Protein AF-A0A914ITQ8-F1 (afdb_monomer_lite)

Sequence (229 aa):
IFILIFMLHLWPRRLLIIRLFKETNKTLKMNPFIIFQPIITSICLMIFLIFWSIVGLYLSTANVFMSKTISTIGVLNFPVRNVPILHFEASEIVYCFRILHFLLLIWILEFIFAAQRMIIAGAVACAYFSRNEPLIKWPILNSTVLLFRYHLGSIAFGSLVIFVFKIPRALFLKCYQRLYRESGRFSKCSQRILGGILGFFVTKLRPLHHNAFTPISVAGVEFCTAAQN

Radius of gyration: 26.87 Å; chains: 1; bounding box: 68×51×78 Å

Secondary structure (DSSP, 8-state):
-HHHHHHHHHGGGHHHHHHHHHHHHHHHHH-GGGGTHHHHHHHHHHHHHHHHHHHHHHHHH-PEEEEEEEEE--SSS---EEEEEEEEE--HHHHHHHHHHHHHHHHHHHHHHHHHHHHHHHHHHHHHHGGGSPPPS-HHHHHHHHIIIIIHHHHHHHHHHHHHHHHHHHHHHHHHHHHHHTTTSS-HHHHHHHHHHHHHHHHTSSTTSGGGHHHHHHH---HHHHTT-

Foldseek 3Di:
DVVVVVVVVCVVVVVVVVVVVVVVVVLCVLPVCLVCLVVVLVVVVVVVVVVLVVVLVVLVVPFDWDWDFDFDDDPPPDPTDGDTDTDTHHDPVSVVVNVVSVLVNQLVVLLSVLLSLLLSLLLSLLSVVCPPPPRDPCRSVVSNVCCVPQVVVLSSVLSVVCSVLVVVLVVLVVVLVVCVVVVVPDDPVVNVVSVVVNCCSCPVCVLSPSQLSNCCSNVVDGSVVSSVD

Structure (mmCIF, N/CA/C/O backbone):
data_AF-A0A914ITQ8-F1
#
_entry.id   AF-A0A914ITQ8-F1
#
loop_
_atom_site.group_PDB
_atom_site.id
_atom_site.type_symbol
_atom_site.label_atom_id
_atom_site.label_alt_id
_atom_site.label_comp_id
_atom_site.label_asym_id
_atom_site.label_entity_id
_atom_site.label_seq_id
_atom_site.pdbx_PDB_ins_code
_atom_site.Cartn_x
_atom_site.Cartn_y
_atom_site.Cartn_z
_atom_site.occupancy
_atom_site.B_iso_or_equiv
_atom_site.auth_seq_id
_atom_site.auth_comp_id
_atom_site.auth_asym_id
_atom_site.auth_atom_id
_atom_site.pdbx_PDB_model_num
ATOM 1 N N . ILE A 1 1 ? 17.530 8.963 20.299 1.00 82.56 1 ILE A N 1
ATOM 2 C CA . ILE A 1 1 ? 17.335 10.316 19.710 1.00 82.56 1 ILE A CA 1
ATOM 3 C C . ILE A 1 1 ? 15.984 10.445 18.994 1.00 82.56 1 ILE A C 1
ATOM 5 O O . ILE A 1 1 ? 15.179 11.246 19.447 1.00 82.56 1 ILE A O 1
ATOM 9 N N . PHE A 1 2 ? 15.660 9.632 17.975 1.00 86.06 2 PHE A N 1
ATOM 10 C CA . PHE A 1 2 ? 14.359 9.706 17.271 1.00 86.06 2 PHE A CA 1
ATOM 11 C C . PHE A 1 2 ? 13.125 9.563 18.180 1.00 86.06 2 PHE A C 1
ATOM 13 O O . PHE A 1 2 ? 12.197 10.357 18.073 1.00 86.06 2 PHE A O 1
ATOM 20 N N . ILE A 1 3 ? 13.139 8.612 19.122 1.00 86.75 3 ILE A N 1
ATOM 21 C CA . ILE A 1 3 ? 12.040 8.418 20.089 1.00 86.75 3 ILE A CA 1
ATOM 22 C C . ILE A 1 3 ? 11.870 9.650 20.992 1.00 86.75 3 ILE A C 1
ATOM 24 O O . ILE A 1 3 ? 10.751 10.048 21.295 1.00 86.75 3 ILE A O 1
ATOM 28 N N . LEU A 1 4 ? 12.974 10.295 21.377 1.00 86.44 4 LEU A N 1
ATOM 29 C CA . LEU A 1 4 ? 12.953 11.481 22.233 1.00 86.44 4 LEU A CA 1
ATOM 30 C C . LEU A 1 4 ? 12.337 12.684 21.496 1.00 86.44 4 LEU A C 1
ATOM 32 O O . LEU A 1 4 ? 11.451 13.346 22.026 1.00 86.44 4 LEU A O 1
ATOM 36 N N . ILE A 1 5 ? 12.746 12.912 20.242 1.00 88.00 5 ILE A N 1
ATOM 37 C CA . ILE A 1 5 ? 12.187 13.957 19.365 1.00 88.00 5 ILE A CA 1
ATOM 38 C C . ILE A 1 5 ? 10.691 13.717 19.129 1.00 88.00 5 ILE A C 1
ATOM 40 O O . ILE A 1 5 ? 9.887 14.647 19.186 1.00 88.00 5 ILE A O 1
ATOM 44 N N . PHE A 1 6 ? 10.306 12.459 18.913 1.00 86.31 6 PHE A N 1
ATOM 45 C CA . PHE A 1 6 ? 8.913 12.066 18.749 1.00 86.31 6 PHE A CA 1
ATOM 46 C C . PHE A 1 6 ? 8.078 12.363 20.006 1.00 86.31 6 PHE A C 1
ATOM 48 O O . PHE A 1 6 ? 7.020 12.980 19.905 1.00 86.31 6 PHE A O 1
ATOM 55 N N . MET A 1 7 ? 8.575 12.011 21.196 1.00 84.38 7 MET A N 1
ATOM 56 C CA . MET A 1 7 ? 7.898 12.297 22.468 1.00 84.38 7 MET A CA 1
ATOM 57 C C . MET A 1 7 ? 7.740 13.803 22.726 1.00 84.38 7 MET A C 1
ATOM 59 O O . MET A 1 7 ? 6.669 14.241 23.148 1.00 84.38 7 MET A O 1
ATOM 63 N N . LEU A 1 8 ? 8.757 14.610 22.405 1.00 86.44 8 LEU A N 1
ATOM 64 C CA . LEU A 1 8 ? 8.689 16.073 22.512 1.00 86.44 8 LEU A CA 1
ATOM 65 C C . LEU A 1 8 ? 7.628 16.669 21.575 1.00 86.44 8 LEU A C 1
ATOM 67 O O . LEU A 1 8 ? 6.890 17.570 21.970 1.00 86.44 8 LEU A O 1
ATOM 71 N N . HIS A 1 9 ? 7.491 16.130 20.361 1.00 85.00 9 HIS A N 1
ATOM 72 C CA . HIS A 1 9 ? 6.477 16.576 19.402 1.00 85.00 9 HIS A CA 1
ATOM 73 C C . HIS A 1 9 ? 5.041 16.242 19.847 1.00 85.00 9 HIS A C 1
ATOM 75 O O . HIS A 1 9 ? 4.094 16.960 19.527 1.00 85.00 9 HIS A O 1
ATOM 81 N N . LEU A 1 10 ? 4.871 15.161 20.612 1.00 83.62 10 LEU A N 1
ATOM 82 C CA . LEU A 1 10 ? 3.579 14.716 21.135 1.00 83.62 10 LEU A CA 1
ATOM 83 C C . LEU A 1 10 ? 3.177 15.390 22.459 1.00 83.62 10 LEU A C 1
ATOM 85 O O . LEU A 1 10 ? 1.997 15.360 22.821 1.00 83.62 10 LEU A O 1
ATOM 89 N N . TRP A 1 11 ? 4.114 16.039 23.158 1.00 86.94 11 TRP A N 1
ATOM 90 C CA . TRP A 1 11 ? 3.899 16.689 24.459 1.00 86.94 11 TRP A CA 1
ATOM 91 C C . TRP A 1 11 ? 2.690 17.645 24.531 1.00 86.94 11 TRP A C 1
ATOM 93 O O . TRP A 1 11 ? 1.941 17.567 25.516 1.00 86.94 11 TRP A O 1
ATOM 103 N N . PRO A 1 12 ? 2.410 18.491 23.514 1.00 89.81 12 PRO A N 1
ATOM 104 C CA . PRO A 1 12 ? 1.252 19.392 23.531 1.00 89.81 12 PRO A CA 1
ATOM 105 C C . PRO A 1 12 ? -0.094 18.655 23.481 1.00 89.81 12 PRO A C 1
ATOM 107 O O . PRO A 1 12 ? -1.120 19.203 23.867 1.00 89.81 12 PRO A O 1
ATOM 110 N N . ARG A 1 13 ? -0.107 17.399 23.013 1.00 87.12 13 ARG A N 1
ATOM 111 C CA . ARG A 1 13 ? -1.315 16.576 22.833 1.00 87.12 13 ARG A CA 1
ATOM 112 C C . ARG A 1 13 ? -1.383 15.396 23.804 1.00 87.12 13 ARG A C 1
ATOM 114 O O . ARG A 1 13 ? -2.214 14.506 23.621 1.00 87.12 13 ARG A O 1
ATOM 121 N N . ARG A 1 14 ? -0.555 15.389 24.857 1.00 87.88 14 ARG A N 1
ATOM 122 C CA . ARG A 1 14 ? -0.418 14.255 25.790 1.00 87.88 14 ARG A CA 1
ATOM 123 C C . ARG A 1 14 ? -1.749 13.753 26.359 1.00 87.88 14 ARG A C 1
ATOM 125 O O . ARG A 1 14 ? -1.956 12.550 26.419 1.00 87.88 14 ARG A O 1
ATOM 132 N N . LEU A 1 15 ? -2.688 14.641 26.697 1.00 87.88 15 LEU A N 1
ATOM 133 C CA . LEU A 1 15 ? -3.992 14.248 27.253 1.00 87.88 15 LEU A CA 1
ATOM 134 C C . LEU A 1 15 ? -4.876 13.507 26.240 1.00 87.88 15 LEU A C 1
ATOM 136 O O . LEU A 1 15 ? -5.509 12.513 26.593 1.00 87.88 15 LEU A O 1
ATOM 140 N N . LEU A 1 16 ? -4.898 13.956 24.981 1.00 87.94 16 LEU A N 1
ATOM 141 C CA . LEU A 1 16 ? -5.618 13.267 23.904 1.00 87.94 16 LEU A CA 1
ATOM 142 C C . LEU A 1 16 ? -5.004 11.893 23.644 1.00 87.94 16 LEU A C 1
ATOM 144 O O . LEU A 1 16 ? -5.719 10.907 23.508 1.00 87.94 16 LEU A O 1
ATOM 148 N N . ILE A 1 17 ? -3.675 11.832 23.636 1.00 86.00 17 ILE A N 1
ATOM 149 C CA . ILE A 1 17 ? -2.916 10.607 23.410 1.00 86.00 17 ILE A CA 1
ATOM 150 C C . ILE A 1 17 ? -3.154 9.603 24.541 1.00 86.00 17 ILE A C 1
ATOM 152 O O . ILE A 1 17 ? -3.420 8.443 24.258 1.00 86.00 17 ILE A O 1
ATOM 156 N N . ILE A 1 18 ? -3.156 10.032 25.808 1.00 86.56 18 ILE A N 1
ATOM 157 C CA . ILE A 1 18 ? -3.476 9.164 26.953 1.00 86.56 18 ILE A CA 1
ATOM 158 C C . ILE A 1 18 ? -4.903 8.609 26.838 1.00 86.56 18 ILE A C 1
ATOM 160 O O . ILE A 1 18 ? -5.110 7.418 27.066 1.00 86.56 18 ILE A O 1
ATOM 164 N N . ARG A 1 19 ? -5.889 9.434 26.450 1.00 89.25 19 ARG A N 1
ATOM 165 C CA . ARG A 1 19 ? -7.271 8.969 26.223 1.00 89.25 19 ARG A CA 1
ATOM 166 C C . ARG A 1 19 ? -7.348 7.956 25.078 1.00 89.25 19 ARG A C 1
ATOM 168 O O . ARG A 1 19 ? -7.957 6.906 25.252 1.00 89.25 19 ARG A O 1
ATOM 175 N N . LEU A 1 20 ? -6.678 8.234 23.958 1.00 86.19 20 LEU A N 1
ATOM 176 C CA . LEU A 1 20 ? -6.565 7.313 22.823 1.00 86.19 20 LEU A CA 1
ATOM 177 C C . LEU A 1 20 ? -5.913 5.995 23.242 1.00 86.19 20 LEU A C 1
ATOM 179 O O . LEU A 1 20 ? -6.460 4.938 22.964 1.00 86.19 20 LEU A O 1
ATOM 183 N N . PHE A 1 21 ? -4.791 6.031 23.963 1.00 86.75 21 PHE A N 1
ATOM 184 C CA . PHE A 1 21 ? -4.137 4.824 24.466 1.00 86.75 21 PHE A CA 1
ATOM 185 C C . PHE A 1 21 ? -5.017 4.055 25.447 1.00 86.75 21 PHE A C 1
ATOM 187 O O . PHE A 1 21 ? -5.011 2.830 25.408 1.00 86.75 21 PHE A O 1
ATOM 194 N N . LYS A 1 22 ? -5.796 4.734 26.297 1.00 89.00 22 LYS A N 1
ATOM 195 C CA . LYS A 1 22 ? -6.731 4.072 27.215 1.00 89.00 22 LYS A CA 1
ATOM 196 C C . LYS A 1 22 ? -7.832 3.323 26.455 1.00 89.00 22 LYS A C 1
ATOM 198 O O . LYS A 1 22 ? -8.090 2.164 26.776 1.00 89.00 22 LYS A O 1
ATOM 203 N N . GLU A 1 23 ? -8.428 3.937 25.432 1.00 84.50 23 GLU A N 1
ATOM 204 C CA . GLU A 1 23 ? -9.443 3.280 24.589 1.00 84.50 23 GLU A CA 1
ATOM 205 C C . GLU A 1 23 ? -8.850 2.172 23.708 1.00 84.50 23 GLU A C 1
ATOM 207 O O . GLU A 1 23 ? -9.410 1.076 23.614 1.00 84.50 23 GLU A O 1
ATOM 212 N N . THR A 1 24 ? -7.672 2.400 23.127 1.00 83.44 24 THR A N 1
ATOM 213 C CA . THR A 1 24 ? -6.948 1.380 22.363 1.00 83.44 24 THR A CA 1
ATOM 214 C C . THR A 1 24 ? -6.580 0.196 23.255 1.00 83.44 24 THR A C 1
ATOM 216 O O . THR A 1 24 ? -6.810 -0.942 22.867 1.00 83.44 24 THR A O 1
ATOM 219 N N . ASN A 1 25 ? -6.097 0.426 24.481 1.00 84.62 25 ASN A N 1
ATOM 220 C CA . ASN A 1 25 ? -5.772 -0.638 25.435 1.00 84.62 25 ASN A CA 1
ATOM 221 C C . ASN A 1 25 ? -7.022 -1.431 25.851 1.00 84.62 25 ASN A C 1
ATOM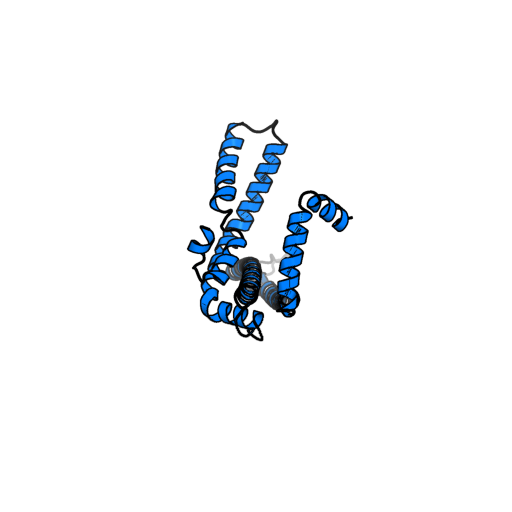 223 O O . ASN A 1 25 ? -6.976 -2.652 25.958 1.00 84.62 25 ASN A O 1
ATOM 227 N N . LYS A 1 26 ? -8.170 -0.764 26.022 1.00 83.38 26 LYS A N 1
ATOM 228 C CA . LYS A 1 26 ? -9.445 -1.454 26.263 1.00 83.38 26 LYS A CA 1
ATOM 229 C C . LYS A 1 26 ? -9.825 -2.363 25.088 1.00 83.38 26 LYS A C 1
ATOM 231 O O . LYS A 1 26 ? -10.225 -3.500 25.313 1.00 83.38 26 LYS A O 1
ATOM 236 N N . THR A 1 27 ? -9.631 -1.892 23.859 1.00 79.38 27 THR A N 1
ATOM 237 C CA . THR A 1 27 ? -9.903 -2.667 22.635 1.00 79.38 27 THR A CA 1
ATOM 238 C C . THR A 1 27 ? -8.930 -3.840 22.475 1.00 79.38 27 THR A C 1
ATOM 240 O O . THR A 1 27 ? -9.340 -4.953 22.160 1.00 79.38 27 THR A O 1
ATOM 243 N N . LEU A 1 28 ? -7.647 -3.624 22.769 1.00 83.25 28 LEU A N 1
ATOM 244 C CA . LEU A 1 28 ? -6.600 -4.649 22.739 1.00 83.25 28 LEU A CA 1
ATOM 245 C C . LEU A 1 28 ? -6.839 -5.762 23.760 1.00 83.25 28 LEU A C 1
ATOM 247 O O . LEU A 1 28 ? -6.602 -6.925 23.457 1.00 83.25 28 LEU A O 1
ATOM 251 N N . LYS A 1 29 ? -7.347 -5.427 24.952 1.00 80.25 29 LYS A N 1
ATOM 252 C CA . LYS A 1 29 ? -7.729 -6.428 25.958 1.00 80.25 29 LYS A CA 1
ATOM 253 C C . LYS A 1 29 ? -8.901 -7.297 25.507 1.00 80.25 29 LYS A C 1
ATOM 255 O O . LYS A 1 29 ? -8.937 -8.471 25.849 1.00 80.25 29 LYS A O 1
ATOM 260 N N . MET A 1 30 ? -9.842 -6.731 24.749 1.00 77.25 30 MET A N 1
ATOM 261 C CA . MET A 1 30 ? -10.955 -7.493 24.173 1.00 77.25 30 MET A CA 1
ATOM 262 C C . MET A 1 30 ? -10.493 -8.389 23.019 1.00 77.25 30 MET A C 1
ATOM 264 O O . MET A 1 30 ? -11.067 -9.450 22.800 1.00 77.25 30 MET A O 1
ATOM 268 N N . ASN A 1 31 ? -9.460 -7.972 22.283 1.00 76.00 31 ASN A N 1
ATOM 269 C CA . ASN A 1 31 ? -8.966 -8.686 21.117 1.00 76.00 31 ASN A CA 1
ATOM 270 C C . ASN A 1 31 ? -7.433 -8.561 20.980 1.00 76.00 31 ASN A C 1
ATOM 272 O O . ASN A 1 31 ? -6.935 -7.691 20.252 1.00 76.00 31 ASN A O 1
ATOM 276 N N . PRO A 1 32 ? -6.663 -9.438 21.650 1.00 78.19 32 PRO A N 1
ATOM 277 C CA . PRO A 1 32 ? -5.202 -9.357 21.670 1.00 78.19 32 PRO A CA 1
ATOM 278 C C . PRO A 1 32 ? -4.568 -9.645 20.303 1.00 78.19 32 PRO A C 1
ATOM 280 O O . PRO A 1 32 ? -3.441 -9.226 20.037 1.00 78.19 32 PRO A O 1
ATOM 283 N N . PHE A 1 33 ? -5.296 -10.304 19.397 1.00 80.44 33 PHE A N 1
ATOM 284 C CA . PHE A 1 33 ? -4.778 -10.676 18.085 1.00 80.44 33 PHE A CA 1
ATOM 285 C C . PHE A 1 33 ? -4.499 -9.469 17.173 1.00 80.44 33 PHE A C 1
ATOM 287 O O . PHE A 1 33 ? -3.706 -9.600 16.243 1.00 80.44 33 PHE A O 1
ATOM 294 N N . ILE A 1 34 ? -5.085 -8.285 17.430 1.00 81.88 34 ILE A N 1
ATOM 295 C CA . ILE A 1 34 ? -4.917 -7.088 16.569 1.00 81.88 34 ILE A CA 1
ATOM 296 C C . ILE A 1 34 ? -3.439 -6.695 16.451 1.00 81.88 34 ILE A C 1
ATOM 298 O O . ILE A 1 34 ? -3.000 -6.265 15.386 1.00 81.88 34 ILE A O 1
ATOM 302 N N . ILE A 1 35 ? -2.660 -6.892 17.521 1.00 81.31 35 ILE A N 1
ATOM 303 C CA . ILE A 1 35 ? -1.221 -6.583 17.550 1.00 81.31 35 ILE A CA 1
ATOM 304 C C . ILE A 1 35 ? -0.430 -7.497 16.609 1.00 81.31 35 ILE A C 1
ATOM 306 O O . ILE A 1 35 ? 0.581 -7.078 16.051 1.00 81.31 35 ILE A O 1
ATOM 310 N N . PHE A 1 36 ? -0.882 -8.736 16.409 1.00 82.75 36 PHE A N 1
ATOM 311 C CA . PHE A 1 36 ? -0.185 -9.701 15.560 1.00 82.75 36 PHE A CA 1
ATOM 312 C C . PHE A 1 36 ? -0.435 -9.467 14.068 1.00 82.75 36 PHE A C 1
ATOM 314 O O . PHE A 1 36 ? 0.389 -9.869 13.249 1.00 82.75 36 PHE A O 1
ATOM 321 N N . GLN A 1 37 ? -1.512 -8.767 13.698 1.00 84.31 37 GLN A N 1
ATOM 322 C CA . GLN A 1 37 ? -1.866 -8.544 12.294 1.00 84.31 37 GLN A CA 1
ATOM 323 C C . GLN A 1 37 ? -0.743 -7.878 11.470 1.00 84.31 37 GLN A C 1
ATOM 325 O O . GLN A 1 37 ? -0.406 -8.419 10.419 1.00 84.31 37 GLN A O 1
ATOM 330 N N . PRO A 1 38 ? -0.101 -6.773 11.908 1.00 85.38 38 PRO A N 1
ATOM 331 C CA . PRO A 1 38 ? 1.018 -6.166 11.179 1.00 85.38 38 PRO A CA 1
ATOM 332 C C . PRO A 1 38 ? 2.250 -7.071 11.037 1.00 85.38 38 PRO A C 1
ATOM 334 O O . PRO A 1 38 ? 3.019 -6.919 10.093 1.00 85.38 38 PRO A O 1
ATOM 337 N N . ILE A 1 39 ? 2.463 -7.992 11.982 1.00 87.88 39 ILE A N 1
ATOM 338 C CA . ILE A 1 39 ? 3.591 -8.932 11.943 1.00 87.88 39 ILE A CA 1
ATOM 339 C C . ILE A 1 39 ? 3.320 -10.001 10.886 1.00 87.88 39 ILE A C 1
ATOM 341 O O . ILE A 1 39 ? 4.177 -10.268 10.047 1.00 87.88 39 ILE A O 1
ATOM 345 N N . ILE A 1 40 ? 2.108 -10.560 10.886 1.00 86.62 40 ILE A N 1
ATOM 346 C CA . ILE A 1 40 ? 1.682 -11.555 9.897 1.00 86.62 40 ILE A CA 1
ATOM 347 C C . ILE A 1 40 ? 1.754 -10.958 8.488 1.00 86.62 40 ILE A C 1
ATOM 349 O O . ILE A 1 40 ? 2.365 -11.558 7.605 1.00 86.62 40 ILE A O 1
ATOM 353 N N . THR A 1 41 ? 1.214 -9.751 8.277 1.00 87.94 41 THR A N 1
ATOM 354 C CA . THR A 1 41 ? 1.291 -9.096 6.963 1.00 87.94 41 THR A CA 1
ATOM 355 C C . THR A 1 41 ? 2.729 -8.801 6.549 1.00 87.94 41 THR A C 1
ATOM 357 O O . THR A 1 41 ? 3.046 -8.958 5.375 1.00 87.94 41 THR A O 1
ATOM 360 N N . SER A 1 42 ? 3.615 -8.444 7.485 1.00 89.31 42 SER A N 1
ATOM 361 C CA . SER A 1 42 ? 5.045 -8.246 7.210 1.00 89.31 42 SER A CA 1
ATOM 362 C C . SER A 1 42 ? 5.737 -9.531 6.739 1.00 89.31 42 SER A C 1
ATOM 364 O O . SER A 1 42 ? 6.474 -9.512 5.754 1.00 89.31 42 SER A O 1
ATOM 366 N N . ILE A 1 43 ? 5.458 -10.671 7.381 1.00 92.56 43 ILE A N 1
ATOM 367 C CA . ILE A 1 43 ? 6.008 -11.974 6.972 1.00 92.56 43 ILE A CA 1
ATOM 368 C C . ILE A 1 43 ? 5.487 -12.364 5.583 1.00 92.56 43 ILE A C 1
ATOM 370 O O . ILE A 1 43 ? 6.277 -12.724 4.710 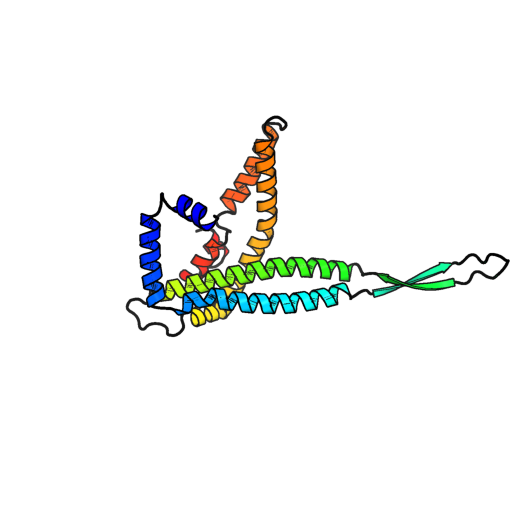1.00 92.56 43 ILE A O 1
ATOM 374 N N . CYS A 1 44 ? 4.177 -12.239 5.343 1.00 90.31 44 CYS A N 1
ATOM 375 C CA . CYS A 1 44 ? 3.588 -12.498 4.027 1.00 90.31 44 CYS A CA 1
ATOM 376 C C . CYS A 1 44 ? 4.187 -11.591 2.942 1.00 90.31 44 CYS A C 1
ATOM 378 O O . CYS A 1 44 ? 4.489 -12.062 1.846 1.00 90.31 44 CYS A O 1
ATOM 380 N N . LEU A 1 45 ? 4.403 -10.309 3.253 1.00 92.31 45 LEU A N 1
ATOM 381 C CA . LEU A 1 45 ? 5.037 -9.347 2.353 1.00 92.31 45 LEU A CA 1
ATOM 382 C C . LEU A 1 45 ? 6.473 -9.757 2.020 1.00 92.31 45 LEU A C 1
ATOM 384 O O . LEU A 1 45 ? 6.869 -9.694 0.862 1.00 92.31 45 LEU A O 1
ATOM 388 N N . MET A 1 46 ? 7.247 -10.198 3.012 1.00 94.19 46 MET A N 1
ATOM 389 C CA . MET A 1 46 ? 8.620 -10.656 2.808 1.00 94.19 46 MET A CA 1
ATOM 390 C C . MET A 1 46 ? 8.674 -11.871 1.874 1.00 94.19 46 MET A C 1
ATOM 392 O O . MET A 1 46 ? 9.461 -11.876 0.931 1.00 94.19 46 MET A O 1
ATOM 396 N N . ILE A 1 47 ? 7.799 -12.861 2.079 1.00 95.81 47 ILE A N 1
ATOM 397 C CA . ILE A 1 47 ? 7.690 -14.035 1.196 1.00 95.81 47 ILE A CA 1
ATOM 398 C C . ILE A 1 47 ? 7.314 -13.606 -0.227 1.00 95.81 47 ILE A C 1
ATOM 400 O O . ILE A 1 47 ? 7.951 -14.034 -1.190 1.00 95.81 47 ILE A O 1
ATOM 404 N N . PHE A 1 48 ? 6.321 -12.722 -0.361 1.00 94.75 48 PHE A N 1
ATOM 405 C CA . PHE A 1 48 ? 5.918 -12.171 -1.652 1.00 94.75 48 PHE A CA 1
ATOM 406 C C . PHE A 1 48 ? 7.076 -11.450 -2.352 1.00 94.75 48 PHE A C 1
ATOM 408 O O . PHE A 1 48 ? 7.290 -11.662 -3.540 1.00 94.75 48 PHE A O 1
ATOM 415 N N . LEU A 1 49 ? 7.859 -10.645 -1.628 1.00 95.06 49 LEU A N 1
ATOM 416 C CA . LEU A 1 49 ? 9.005 -9.925 -2.183 1.00 95.06 49 LEU A CA 1
ATOM 417 C C . LEU A 1 49 ? 10.125 -10.862 -2.637 1.00 95.06 49 LEU A C 1
ATOM 419 O O . LEU A 1 49 ? 10.737 -10.604 -3.673 1.00 95.06 49 LEU A O 1
ATOM 423 N N . ILE A 1 50 ? 10.379 -11.950 -1.906 1.00 96.75 50 ILE A N 1
ATOM 424 C CA . ILE A 1 50 ? 11.343 -12.979 -2.319 1.00 96.75 50 ILE A CA 1
ATOM 425 C C . ILE A 1 50 ? 10.877 -13.622 -3.627 1.00 96.75 50 ILE A C 1
ATOM 427 O O . ILE A 1 50 ? 11.623 -13.635 -4.605 1.00 96.75 50 ILE A O 1
ATOM 431 N N . PHE A 1 51 ? 9.625 -14.085 -3.672 1.00 95.88 51 PHE A N 1
ATOM 432 C CA . PHE A 1 51 ? 9.026 -14.656 -4.879 1.00 95.88 51 PHE A CA 1
ATOM 433 C C . PHE A 1 51 ? 9.074 -13.677 -6.063 1.00 95.88 51 PHE A C 1
ATOM 435 O O . PHE A 1 51 ? 9.522 -14.034 -7.151 1.00 95.88 51 PHE A O 1
ATOM 442 N N . TRP A 1 52 ? 8.678 -12.423 -5.843 1.00 96.31 52 TRP A N 1
ATOM 443 C CA . TRP A 1 52 ? 8.671 -11.387 -6.871 1.00 96.31 52 TRP A CA 1
ATOM 444 C C . TRP A 1 52 ? 10.077 -11.096 -7.400 1.00 96.31 52 TRP A C 1
ATOM 446 O O . TRP A 1 52 ? 10.267 -10.966 -8.606 1.00 96.31 52 TRP A O 1
ATOM 456 N N . SER A 1 53 ? 11.073 -11.059 -6.510 1.00 95.44 53 SER A N 1
ATOM 457 C CA . SER A 1 53 ? 12.478 -10.857 -6.881 1.00 95.44 53 SER A CA 1
ATOM 458 C C . SER A 1 53 ? 13.004 -12.005 -7.740 1.00 95.44 53 SER A C 1
ATOM 460 O O . SER A 1 53 ? 13.693 -11.754 -8.723 1.00 95.44 53 SER A O 1
ATOM 462 N N . ILE A 1 54 ? 12.641 -13.254 -7.424 1.00 96.12 54 ILE A N 1
ATOM 463 C CA . ILE A 1 54 ? 12.995 -14.427 -8.237 1.00 96.12 54 ILE A CA 1
ATOM 464 C C . ILE A 1 54 ? 12.413 -14.296 -9.651 1.00 96.12 54 ILE A C 1
ATOM 466 O O . ILE A 1 54 ? 13.137 -14.455 -10.632 1.00 96.12 54 ILE A O 1
ATOM 470 N N . VAL A 1 55 ? 11.131 -13.938 -9.775 1.00 95.19 55 VAL A N 1
ATOM 471 C CA . VAL A 1 55 ? 10.493 -13.690 -11.081 1.00 95.19 55 VAL A CA 1
ATOM 472 C C . VAL A 1 55 ? 11.198 -12.557 -11.837 1.00 95.19 55 VAL A C 1
ATOM 474 O O . VAL A 1 55 ? 11.460 -12.682 -13.032 1.00 95.19 55 VAL A O 1
ATOM 477 N N . GLY A 1 56 ? 11.561 -11.476 -11.144 1.00 94.56 56 GLY A N 1
ATOM 478 C CA . GLY A 1 56 ? 12.311 -10.362 -11.722 1.00 94.56 56 GLY A CA 1
ATOM 479 C C . GLY A 1 56 ? 13.695 -10.764 -12.235 1.00 94.56 56 GLY A C 1
ATOM 480 O O . GLY A 1 56 ? 14.110 -10.305 -13.299 1.00 94.56 56 GLY A O 1
ATOM 481 N N . LEU A 1 57 ? 14.389 -11.665 -11.532 1.00 93.19 57 LEU A N 1
ATOM 482 C CA . LEU A 1 57 ? 15.672 -12.217 -11.976 1.00 93.19 57 LEU A CA 1
ATOM 483 C C . LEU A 1 57 ? 15.518 -13.022 -13.271 1.00 93.19 57 LEU A C 1
ATOM 485 O O . LEU A 1 57 ? 16.274 -12.787 -14.211 1.00 93.19 57 LEU A O 1
ATOM 489 N N . TYR A 1 58 ? 14.509 -13.895 -13.363 1.00 92.31 58 TYR A N 1
ATOM 490 C CA . TYR A 1 58 ? 14.216 -14.628 -14.602 1.00 92.31 58 TYR A CA 1
ATOM 491 C C . TYR A 1 58 ? 13.845 -13.698 -15.765 1.00 92.31 58 TYR A C 1
ATOM 493 O O . TYR A 1 58 ? 14.261 -13.912 -16.901 1.00 92.31 58 TYR A O 1
ATOM 501 N N . LEU A 1 59 ? 13.101 -12.625 -15.497 1.00 91.69 59 LEU A N 1
ATOM 502 C CA . LEU A 1 59 ? 12.736 -11.643 -16.520 1.00 91.69 59 LEU A CA 1
ATOM 503 C C . LEU A 1 59 ? 13.933 -10.784 -16.976 1.00 91.69 59 LEU A C 1
ATOM 505 O O . LEU A 1 59 ? 13.995 -10.329 -18.123 1.00 91.69 59 LEU A O 1
ATOM 509 N N . SER A 1 60 ? 14.906 -10.570 -16.089 1.00 87.56 60 SER A N 1
ATOM 510 C CA . SER A 1 60 ? 16.165 -9.894 -16.413 1.00 87.56 60 SER A CA 1
ATOM 511 C C . SER A 1 60 ? 17.026 -10.731 -17.364 1.00 87.56 60 SER A C 1
ATOM 513 O O . SER A 1 60 ? 17.632 -10.189 -18.287 1.00 87.56 60 SER A O 1
ATOM 515 N N . THR A 1 61 ? 17.027 -12.057 -17.203 1.00 87.88 61 THR A N 1
ATOM 516 C CA . THR A 1 61 ? 17.806 -12.976 -18.048 1.00 87.88 61 THR A CA 1
ATOM 517 C C . THR A 1 61 ? 17.107 -13.379 -19.348 1.00 87.88 61 THR A C 1
ATOM 519 O O . THR A 1 61 ? 17.749 -13.969 -20.215 1.00 87.88 61 THR A O 1
ATOM 522 N N . ALA A 1 62 ? 15.829 -13.025 -19.529 1.00 84.31 62 ALA A N 1
ATOM 523 C CA . ALA A 1 62 ? 15.012 -13.349 -20.702 1.00 84.31 62 ALA A CA 1
ATOM 524 C C . ALA A 1 62 ? 15.393 -12.547 -21.972 1.00 84.31 62 ALA A C 1
ATOM 526 O O . ALA A 1 62 ? 14.568 -11.834 -22.543 1.00 84.31 62 ALA A O 1
ATOM 527 N N . ASN A 1 63 ? 16.648 -12.636 -22.413 1.00 79.88 63 ASN A N 1
ATOM 528 C CA . ASN A 1 63 ? 17.115 -12.031 -23.663 1.00 79.88 63 ASN A CA 1
ATOM 529 C C . ASN A 1 63 ? 16.835 -12.959 -24.853 1.00 79.88 63 ASN A C 1
ATOM 531 O O . ASN A 1 63 ? 16.888 -14.183 -24.726 1.00 79.88 63 ASN A O 1
ATOM 535 N N . VAL A 1 64 ? 16.547 -12.371 -26.015 1.00 73.56 64 VAL A N 1
ATOM 536 C CA . VAL A 1 64 ? 16.251 -13.113 -27.246 1.00 73.56 64 VAL A CA 1
ATOM 537 C C . VAL A 1 64 ? 17.513 -13.180 -28.108 1.00 73.56 64 VAL A C 1
ATOM 539 O O . VAL A 1 64 ? 18.348 -12.275 -28.091 1.00 73.56 64 VAL A O 1
ATOM 542 N N . PHE A 1 65 ? 17.664 -14.272 -28.855 1.00 66.75 65 PHE A N 1
ATOM 543 C CA . PHE A 1 65 ? 18.755 -14.440 -29.809 1.00 66.75 65 PHE A CA 1
ATOM 544 C C . PHE A 1 65 ? 18.508 -13.574 -31.046 1.00 66.75 65 PHE A C 1
ATOM 546 O O . PHE A 1 65 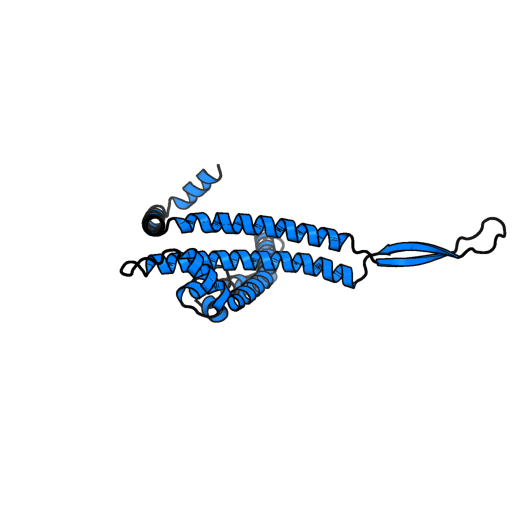? 17.526 -13.789 -31.759 1.00 66.75 65 PHE A O 1
ATOM 553 N N . MET A 1 66 ? 19.410 -12.635 -31.332 1.00 62.94 66 MET A N 1
ATOM 554 C CA . MET A 1 66 ? 19.398 -11.884 -32.585 1.00 62.94 66 MET A CA 1
ATOM 555 C C . MET A 1 66 ? 20.743 -12.059 -33.296 1.00 62.94 66 MET A C 1
ATOM 557 O O . MET A 1 66 ? 21.809 -11.771 -32.749 1.00 62.94 66 MET A O 1
ATOM 561 N N . SER A 1 67 ? 20.706 -12.597 -34.516 1.00 63.19 67 SER A N 1
ATOM 562 C CA . SER A 1 67 ? 21.905 -12.785 -35.333 1.00 63.19 67 SER A CA 1
ATOM 563 C C . SER A 1 67 ? 22.222 -11.502 -36.090 1.00 63.19 67 SER A C 1
ATOM 565 O O . SER A 1 67 ? 21.405 -11.046 -36.893 1.00 63.19 67 SER A O 1
ATOM 567 N N . LYS A 1 68 ? 23.421 -10.952 -35.888 1.00 65.50 68 LYS A N 1
ATOM 568 C CA . LYS A 1 68 ? 23.952 -9.866 -36.714 1.00 65.50 68 LYS A CA 1
ATOM 569 C C . LYS A 1 68 ? 25.098 -10.410 -37.557 1.00 65.50 68 LYS A C 1
ATOM 571 O O . LYS A 1 68 ? 26.061 -10.961 -37.028 1.00 65.50 68 LYS A O 1
ATOM 576 N N . THR A 1 69 ? 24.995 -10.273 -38.872 1.00 60.69 69 THR A N 1
ATOM 577 C CA . THR A 1 69 ? 26.072 -10.668 -39.783 1.00 60.69 69 THR A CA 1
ATOM 578 C C . THR A 1 69 ? 27.107 -9.553 -39.815 1.00 60.69 69 THR A C 1
ATOM 580 O O . THR A 1 69 ? 26.779 -8.424 -40.181 1.00 60.69 69 THR A O 1
ATOM 583 N N . ILE A 1 70 ? 28.346 -9.849 -39.420 1.00 65.12 70 ILE A N 1
ATOM 584 C CA . ILE A 1 70 ? 29.467 -8.928 -39.618 1.00 65.12 70 ILE A CA 1
ATOM 585 C C . ILE A 1 70 ? 30.267 -9.421 -40.820 1.00 65.12 70 ILE A C 1
ATOM 587 O O . ILE A 1 70 ? 30.731 -10.562 -40.853 1.00 65.12 70 ILE A O 1
ATOM 591 N N . SER A 1 71 ? 30.416 -8.548 -41.812 1.00 63.56 71 SER A N 1
ATOM 592 C CA . SER A 1 71 ? 31.281 -8.771 -42.964 1.00 63.56 71 SER A CA 1
ATOM 593 C C . SER A 1 71 ? 32.720 -8.490 -42.541 1.00 63.56 71 SER A C 1
ATOM 595 O O . SER A 1 71 ? 33.094 -7.332 -42.347 1.00 63.56 71 SER A O 1
ATOM 597 N N . THR A 1 72 ? 33.538 -9.525 -42.357 1.00 60.41 72 THR A N 1
ATOM 598 C CA . THR A 1 72 ? 34.969 -9.329 -42.108 1.00 60.41 72 THR A CA 1
ATOM 599 C C . THR A 1 72 ? 35.684 -9.080 -43.435 1.00 60.41 72 THR A C 1
ATOM 601 O O . THR A 1 72 ? 35.624 -9.894 -44.357 1.00 60.41 72 THR A O 1
ATOM 604 N N . ILE A 1 73 ? 36.351 -7.927 -43.550 1.00 61.03 73 ILE A N 1
ATOM 605 C CA . ILE A 1 73 ? 37.240 -7.630 -44.679 1.00 61.03 73 ILE A CA 1
ATOM 606 C C . ILE A 1 73 ? 38.482 -8.505 -44.499 1.00 61.03 73 ILE A C 1
ATOM 608 O O . ILE A 1 73 ? 39.236 -8.331 -43.542 1.00 61.03 73 ILE A O 1
ATOM 612 N N . GLY A 1 74 ? 38.677 -9.473 -45.394 1.00 59.00 74 GLY A N 1
ATOM 613 C CA . GLY A 1 74 ? 39.889 -10.280 -45.428 1.00 59.00 74 GLY A CA 1
ATOM 614 C C . GLY A 1 74 ? 41.074 -9.409 -45.830 1.00 59.00 74 GLY A C 1
ATOM 615 O O . GLY A 1 74 ? 41.189 -9.011 -46.986 1.00 59.00 74 GLY A O 1
ATOM 616 N N . VAL A 1 75 ? 41.972 -9.110 -44.893 1.00 61.34 75 VAL A N 1
ATOM 617 C CA . VAL A 1 75 ? 43.313 -8.641 -45.259 1.00 61.34 75 VAL A CA 1
ATOM 618 C C . VAL A 1 75 ? 43.995 -9.836 -45.937 1.00 61.34 75 VAL A C 1
ATOM 620 O O . VAL A 1 75 ? 44.059 -10.901 -45.330 1.00 61.34 75 VAL A O 1
ATOM 623 N N . LEU A 1 76 ? 44.455 -9.653 -47.186 1.00 60.44 76 LEU A N 1
ATOM 624 C CA . LEU A 1 76 ? 45.021 -10.656 -48.120 1.00 60.44 76 LEU A CA 1
ATOM 625 C C . LEU A 1 76 ? 44.015 -11.402 -49.033 1.00 60.44 76 LEU A C 1
ATOM 627 O O . LEU A 1 76 ? 43.935 -12.616 -48.955 1.00 60.44 76 LEU A O 1
ATOM 631 N N . ASN A 1 77 ? 43.280 -10.733 -49.937 1.00 57.62 77 ASN A N 1
ATOM 632 C CA . ASN A 1 77 ? 42.526 -11.357 -51.060 1.00 57.62 77 ASN A CA 1
ATOM 633 C C . ASN A 1 77 ? 41.625 -12.578 -50.729 1.00 57.62 77 ASN A C 1
ATOM 635 O O . ASN A 1 77 ? 41.218 -13.317 -51.626 1.00 57.62 77 ASN A O 1
ATOM 639 N N . PHE A 1 78 ? 41.290 -12.805 -49.459 1.00 62.53 78 PHE A N 1
ATOM 640 C CA . PHE A 1 78 ? 40.391 -13.870 -49.039 1.00 62.53 78 PHE A CA 1
ATOM 641 C C . PHE A 1 78 ? 38.937 -13.430 -49.277 1.00 62.53 78 PHE A C 1
ATOM 643 O O . PHE A 1 78 ? 38.613 -12.258 -49.060 1.00 62.53 78 PHE A O 1
ATOM 650 N N . PRO A 1 79 ? 38.040 -14.337 -49.706 1.00 60.53 79 PRO A N 1
ATOM 651 C CA . PRO A 1 79 ? 36.634 -14.006 -49.916 1.00 60.53 79 PRO A CA 1
ATOM 652 C C . PRO A 1 79 ? 35.993 -13.506 -48.614 1.00 60.53 79 PRO A C 1
ATOM 654 O O . PRO A 1 79 ? 36.238 -14.064 -47.543 1.00 60.53 79 PRO A O 1
ATOM 657 N N . VAL A 1 80 ? 35.157 -12.463 -48.713 1.00 65.81 80 VAL A N 1
ATOM 658 C CA . VAL A 1 80 ? 34.394 -11.908 -47.583 1.00 65.81 80 VAL A CA 1
ATOM 659 C C . VAL A 1 80 ? 33.588 -13.032 -46.938 1.00 65.81 80 VAL A C 1
ATOM 661 O O . VAL A 1 80 ? 32.673 -13.588 -47.549 1.00 65.81 80 VAL A O 1
ATOM 664 N N . ARG A 1 81 ? 33.935 -13.389 -45.698 1.00 63.22 81 ARG A N 1
ATOM 665 C CA . ARG A 1 81 ? 33.218 -14.417 -44.947 1.00 63.22 81 ARG A CA 1
ATOM 666 C C . ARG A 1 81 ? 32.158 -13.735 -44.096 1.00 63.22 81 ARG A C 1
ATOM 668 O O . ARG A 1 81 ? 32.475 -13.010 -43.161 1.00 63.22 81 ARG A O 1
ATOM 675 N N . ASN A 1 82 ? 30.894 -13.991 -44.411 1.00 62.38 82 ASN A N 1
ATOM 676 C CA . ASN A 1 82 ? 29.785 -13.608 -43.547 1.00 62.38 82 ASN A CA 1
ATOM 677 C C . ASN A 1 82 ? 29.836 -14.482 -42.292 1.00 62.38 82 ASN A C 1
ATOM 679 O O . ASN A 1 82 ? 29.514 -15.670 -42.351 1.00 62.38 82 ASN A O 1
ATOM 683 N N . VAL A 1 83 ? 30.278 -13.914 -41.170 1.00 69.56 83 VAL A N 1
ATOM 684 C CA . VAL A 1 83 ? 30.257 -14.608 -39.880 1.00 69.56 83 VAL A CA 1
ATOM 685 C C . VAL A 1 83 ? 28.998 -14.159 -39.135 1.00 69.56 83 VAL A C 1
ATOM 687 O O . VAL A 1 83 ? 28.876 -12.972 -38.818 1.00 69.56 83 VAL A O 1
ATOM 690 N N . PRO A 1 84 ? 28.034 -15.060 -38.873 1.00 66.31 84 PRO A N 1
ATOM 691 C CA . PRO A 1 84 ? 26.907 -14.732 -38.016 1.00 66.31 84 PRO A CA 1
ATOM 692 C C . PRO A 1 84 ? 27.414 -14.606 -36.578 1.00 66.31 84 PRO A C 1
ATOM 694 O O . PRO A 1 84 ? 27.940 -15.566 -36.017 1.00 66.31 84 PRO A O 1
ATOM 697 N N . ILE A 1 85 ? 27.267 -13.427 -35.976 1.00 66.81 85 ILE A N 1
ATOM 698 C CA . ILE A 1 85 ? 27.545 -13.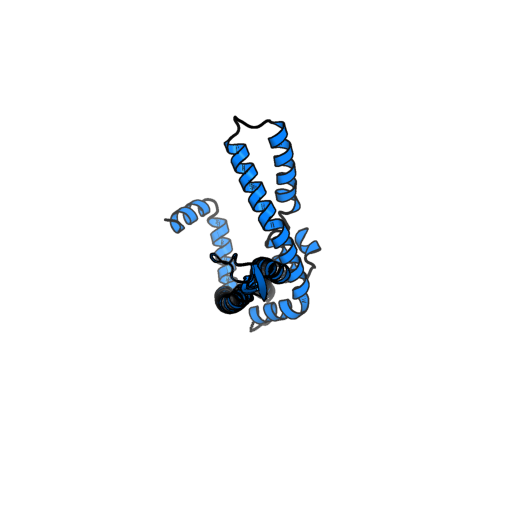227 -34.553 1.00 66.81 85 ILE A CA 1
ATOM 699 C C . ILE A 1 85 ? 26.208 -13.212 -33.823 1.00 66.81 85 ILE A C 1
ATOM 701 O O . ILE A 1 85 ? 25.294 -12.452 -34.155 1.00 66.81 85 ILE A O 1
ATOM 705 N N . LEU A 1 86 ? 26.089 -14.104 -32.842 1.00 67.56 86 LEU A N 1
ATOM 706 C CA . LEU A 1 86 ? 24.955 -14.149 -31.933 1.00 67.56 86 LEU A CA 1
ATOM 707 C C . LEU A 1 86 ? 25.138 -13.066 -30.873 1.00 67.56 86 LEU A C 1
ATOM 709 O O . LEU A 1 86 ? 26.060 -13.136 -30.061 1.00 67.56 86 LEU A O 1
ATOM 713 N N . HIS A 1 87 ? 24.243 -12.083 -30.876 1.00 68.56 87 HIS A N 1
ATOM 714 C CA . HIS A 1 87 ? 24.113 -11.128 -29.787 1.00 68.56 87 HIS A CA 1
ATOM 715 C C . HIS A 1 87 ? 22.825 -11.423 -29.011 1.00 68.56 87 HIS A C 1
ATOM 717 O O . HIS A 1 87 ? 21.791 -11.768 -29.587 1.00 68.56 87 HIS A O 1
ATOM 723 N N . PHE A 1 88 ? 22.908 -11.318 -27.686 1.00 69.31 88 PHE A N 1
ATOM 724 C CA . PHE A 1 88 ? 21.753 -11.398 -26.800 1.00 69.31 88 PHE A CA 1
ATOM 725 C C . PHE A 1 88 ? 21.230 -9.987 -26.575 1.00 69.31 88 PHE A C 1
ATOM 727 O O . PHE A 1 88 ? 21.871 -9.198 -25.881 1.00 69.31 88 PHE A O 1
ATOM 734 N N . GLU A 1 89 ? 20.072 -9.679 -27.148 1.00 76.88 89 GLU A N 1
ATOM 735 C CA . GLU A 1 89 ? 19.420 -8.384 -26.973 1.00 76.88 89 GLU A CA 1
ATOM 736 C C . GLU A 1 89 ? 17.994 -8.593 -26.456 1.00 76.88 89 GLU A C 1
ATOM 738 O O . GLU A 1 89 ? 17.308 -9.563 -26.795 1.00 76.88 89 GLU A O 1
ATOM 743 N N . ALA A 1 90 ? 17.557 -7.723 -25.549 1.00 76.00 90 ALA A N 1
ATOM 744 C CA . ALA A 1 90 ? 16.186 -7.757 -25.067 1.00 76.00 90 ALA A CA 1
ATOM 745 C C . ALA A 1 90 ? 15.278 -7.166 -26.149 1.00 76.00 90 ALA A C 1
ATOM 747 O O . ALA A 1 90 ? 15.509 -6.048 -26.596 1.00 76.00 90 ALA A O 1
ATOM 748 N N . SER A 1 91 ? 14.237 -7.895 -26.552 1.00 82.00 91 SER A N 1
ATOM 749 C CA . SER A 1 91 ? 13.216 -7.325 -27.437 1.00 82.00 91 SER A CA 1
ATOM 750 C C . SER A 1 91 ? 12.444 -6.203 -26.732 1.00 82.00 91 SER A C 1
ATOM 752 O O . SER A 1 91 ? 12.338 -6.188 -25.502 1.00 82.00 91 SER A O 1
ATOM 754 N N . GLU A 1 92 ? 11.827 -5.310 -27.508 1.00 86.12 92 GLU A N 1
ATOM 755 C CA . GLU A 1 92 ? 10.940 -4.252 -26.994 1.00 86.12 92 GLU A CA 1
ATOM 756 C C . GLU A 1 92 ? 9.866 -4.803 -26.040 1.00 86.12 92 GLU A C 1
ATOM 758 O O . GLU A 1 92 ? 9.573 -4.225 -24.996 1.00 86.12 92 GLU A O 1
ATOM 763 N N . ILE A 1 93 ? 9.335 -5.992 -26.342 1.00 87.25 93 ILE A N 1
ATOM 764 C CA . ILE A 1 93 ? 8.333 -6.675 -25.515 1.00 87.25 93 ILE A CA 1
ATOM 765 C C . ILE A 1 93 ? 8.911 -7.049 -24.142 1.00 87.25 93 ILE A C 1
ATOM 767 O O . ILE A 1 93 ? 8.265 -6.839 -23.114 1.00 87.25 93 ILE A O 1
ATOM 771 N N . VAL A 1 94 ? 10.143 -7.569 -24.102 1.00 88.62 94 VAL A N 1
ATOM 772 C CA . VAL A 1 94 ? 10.837 -7.894 -22.845 1.00 88.62 94 VAL A CA 1
ATOM 773 C C . VAL A 1 94 ? 11.092 -6.622 -22.035 1.00 88.62 94 VAL A C 1
ATOM 775 O O . VAL A 1 94 ? 10.913 -6.625 -20.816 1.00 88.62 94 VAL A O 1
ATOM 778 N N . TYR A 1 95 ? 11.446 -5.514 -22.692 1.00 89.06 95 TYR A N 1
ATOM 779 C CA . TYR A 1 95 ? 11.602 -4.221 -22.028 1.00 89.06 95 TYR A CA 1
ATOM 780 C C . TYR A 1 95 ? 10.282 -3.717 -21.417 1.00 89.06 95 TYR A C 1
ATOM 782 O O . TYR A 1 95 ? 10.253 -3.347 -20.239 1.00 89.06 95 TYR A O 1
ATOM 790 N N . CYS A 1 96 ? 9.170 -3.798 -22.158 1.00 92.00 96 CYS A N 1
ATOM 791 C CA . CYS A 1 96 ? 7.836 -3.490 -21.639 1.00 92.00 96 CYS A CA 1
ATOM 792 C C . CYS A 1 96 ? 7.486 -4.347 -20.415 1.00 92.00 96 CYS A C 1
ATOM 794 O O . CYS A 1 96 ? 7.040 -3.807 -19.401 1.00 92.00 96 CYS A O 1
ATOM 796 N N . PHE A 1 97 ? 7.730 -5.662 -20.465 1.00 92.75 97 PHE A N 1
ATOM 797 C CA . PHE A 1 97 ? 7.484 -6.541 -19.321 1.00 92.75 97 PHE A CA 1
ATOM 798 C C . PHE A 1 97 ? 8.345 -6.182 -18.109 1.00 92.75 97 PHE A C 1
ATOM 800 O O . PHE A 1 97 ? 7.834 -6.207 -16.990 1.00 92.75 97 PHE A O 1
ATOM 807 N N . ARG A 1 98 ? 9.614 -5.796 -18.298 1.00 92.19 98 ARG A N 1
ATOM 808 C CA . ARG A 1 98 ? 10.487 -5.341 -17.201 1.00 92.19 98 ARG A CA 1
ATOM 809 C C . ARG A 1 98 ? 9.922 -4.095 -16.521 1.00 92.19 98 ARG A C 1
ATOM 811 O O . ARG A 1 98 ? 9.827 -4.070 -15.296 1.00 92.19 98 ARG A O 1
ATOM 818 N N . ILE A 1 99 ? 9.488 -3.091 -17.288 1.00 92.62 99 ILE A N 1
ATOM 819 C CA . ILE A 1 99 ? 8.863 -1.879 -16.727 1.00 92.62 99 ILE A CA 1
ATOM 820 C C . ILE A 1 99 ? 7.566 -2.225 -15.995 1.00 92.62 99 ILE A C 1
ATOM 822 O O . ILE A 1 99 ? 7.377 -1.810 -14.849 1.00 92.62 99 ILE A O 1
ATOM 826 N N . LEU A 1 100 ? 6.684 -3.001 -16.632 1.00 93.69 100 LEU A N 1
ATOM 827 C CA . LEU A 1 100 ? 5.421 -3.422 -16.030 1.00 93.69 100 LEU A CA 1
ATOM 828 C C . LEU A 1 100 ? 5.656 -4.190 -14.729 1.00 93.69 100 LEU A C 1
ATOM 830 O O . LEU A 1 100 ? 4.970 -3.926 -13.752 1.00 93.69 100 LEU A O 1
ATOM 834 N N . HIS A 1 101 ? 6.662 -5.062 -14.667 1.00 94.81 101 HIS A N 1
ATOM 835 C CA . HIS A 1 101 ? 7.024 -5.793 -13.456 1.00 94.81 101 HIS A CA 1
ATOM 836 C C . HIS A 1 101 ? 7.388 -4.856 -12.287 1.00 94.81 101 HIS A C 1
ATOM 838 O O . HIS A 1 101 ? 6.931 -5.064 -11.164 1.00 94.81 101 HIS A O 1
ATOM 844 N N . PHE A 1 102 ? 8.137 -3.774 -12.522 1.00 92.88 102 PHE A N 1
ATOM 845 C CA . PHE A 1 102 ? 8.412 -2.789 -11.466 1.00 92.88 102 PHE A CA 1
ATOM 846 C C . PHE A 1 102 ? 7.177 -1.962 -11.084 1.00 92.88 102 PHE A C 1
ATOM 848 O O . PHE A 1 102 ? 6.941 -1.722 -9.900 1.00 92.88 102 PHE A O 1
ATOM 855 N N . LEU A 1 103 ? 6.371 -1.532 -12.059 1.00 92.81 103 LEU A N 1
ATOM 856 C CA . LEU A 1 103 ? 5.159 -0.751 -11.786 1.00 92.81 103 LEU A CA 1
ATOM 857 C C . LEU A 1 103 ? 4.112 -1.575 -11.025 1.00 92.81 103 LEU A C 1
ATOM 859 O O . LEU A 1 103 ? 3.537 -1.082 -10.052 1.00 92.81 103 LEU A O 1
ATOM 863 N N . LEU A 1 104 ? 3.915 -2.838 -11.416 1.00 94.19 104 LEU A N 1
ATOM 864 C CA . LEU A 1 104 ? 3.042 -3.770 -10.708 1.00 94.19 104 LEU A CA 1
ATOM 865 C C . LEU A 1 104 ? 3.528 -4.004 -9.281 1.00 94.19 104 LEU A C 1
ATOM 867 O O . LEU A 1 104 ? 2.691 -4.040 -8.387 1.00 94.19 104 LEU A O 1
ATOM 871 N N . LEU A 1 105 ? 4.841 -4.108 -9.038 1.00 94.88 105 LEU A N 1
ATOM 872 C CA . LEU A 1 105 ? 5.361 -4.250 -7.677 1.00 94.88 105 LEU A CA 1
ATOM 873 C C . LEU A 1 105 ? 4.906 -3.091 -6.791 1.00 94.88 105 LEU A C 1
ATOM 875 O O . LEU A 1 105 ? 4.354 -3.314 -5.717 1.00 94.88 105 LEU A O 1
ATOM 879 N N . ILE A 1 106 ? 5.105 -1.852 -7.245 1.00 92.25 106 ILE A N 1
ATOM 880 C CA . ILE A 1 106 ? 4.734 -0.667 -6.463 1.00 92.25 106 ILE A CA 1
ATOM 881 C C . ILE A 1 106 ? 3.222 -0.656 -6.211 1.00 92.25 106 ILE A C 1
ATOM 883 O O . ILE A 1 106 ? 2.792 -0.417 -5.082 1.00 92.25 106 ILE A O 1
ATOM 887 N N . TRP A 1 107 ? 2.414 -0.959 -7.228 1.00 94.56 107 TRP A N 1
ATOM 888 C CA . TRP A 1 107 ? 0.964 -1.035 -7.072 1.00 94.56 107 TRP A CA 1
ATOM 889 C C . TRP A 1 107 ? 0.523 -2.141 -6.098 1.00 94.56 107 TRP A C 1
ATOM 891 O O . TRP A 1 107 ? -0.306 -1.885 -5.222 1.00 94.56 107 TRP A O 1
ATOM 901 N N . ILE A 1 108 ? 1.099 -3.344 -6.187 1.00 94.25 108 ILE A N 1
ATOM 902 C CA . ILE A 1 108 ? 0.788 -4.463 -5.286 1.00 94.25 108 ILE A CA 1
ATOM 903 C C . ILE A 1 108 ? 1.185 -4.123 -3.846 1.00 94.25 108 ILE A C 1
ATOM 905 O O . ILE A 1 108 ? 0.439 -4.427 -2.917 1.00 94.25 108 ILE A O 1
ATOM 909 N N . LEU A 1 109 ? 2.308 -3.433 -3.634 1.00 92.75 109 LEU A N 1
ATOM 910 C CA . LEU A 1 109 ? 2.680 -2.943 -2.305 1.00 92.75 109 LEU A CA 1
ATOM 911 C C . LEU A 1 109 ? 1.623 -1.977 -1.749 1.00 92.75 109 LEU A C 1
ATOM 913 O O . LEU A 1 109 ? 1.190 -2.140 -0.607 1.00 92.75 109 LEU A O 1
ATOM 917 N N . GLU A 1 110 ? 1.152 -1.009 -2.545 1.00 92.12 110 GLU A N 1
ATOM 918 C CA . GLU A 1 110 ? 0.056 -0.118 -2.125 1.00 92.12 110 GLU A CA 1
ATOM 919 C C . GLU A 1 110 ? -1.231 -0.893 -1.824 1.00 92.12 110 GLU A C 1
ATOM 921 O O . GLU A 1 110 ? -1.916 -0.586 -0.847 1.00 92.12 110 GLU A O 1
ATOM 926 N N . PHE A 1 111 ? -1.544 -1.911 -2.628 1.00 93.69 111 PHE A N 1
ATOM 927 C CA . PHE A 1 111 ? -2.689 -2.791 -2.418 1.00 93.69 111 PHE A CA 1
ATOM 928 C C . PHE A 1 111 ? -2.599 -3.544 -1.086 1.00 93.69 111 PHE A C 1
ATOM 930 O O . PHE A 1 111 ? -3.541 -3.495 -0.296 1.00 93.69 111 PHE A O 1
ATOM 937 N N . ILE A 1 112 ? -1.458 -4.175 -0.785 1.00 93.00 112 ILE A N 1
ATOM 938 C CA . ILE A 1 112 ? -1.253 -4.913 0.471 1.00 93.00 112 ILE A CA 1
ATOM 939 C C . ILE A 1 112 ? -1.355 -3.966 1.674 1.00 93.00 112 ILE A C 1
ATOM 941 O O . ILE A 1 112 ? -2.024 -4.282 2.661 1.00 93.00 112 ILE A O 1
ATOM 945 N N . PHE A 1 113 ? -0.763 -2.769 1.597 1.00 91.06 113 PHE A N 1
ATOM 946 C CA . PHE A 1 113 ? -0.875 -1.784 2.675 1.00 91.06 113 PHE A CA 1
ATOM 947 C C . PHE A 1 113 ? -2.296 -1.237 2.845 1.00 91.06 113 PHE A C 1
ATOM 949 O O . PHE A 1 113 ? -2.701 -0.953 3.974 1.00 91.06 113 PHE A O 1
ATOM 956 N N . ALA A 1 114 ? -3.052 -1.064 1.760 1.00 91.38 114 ALA A N 1
ATOM 957 C CA . ALA A 1 114 ? -4.458 -0.675 1.819 1.00 91.38 114 ALA A CA 1
ATOM 958 C C . ALA A 1 114 ? -5.314 -1.775 2.464 1.00 91.38 114 ALA A C 1
ATOM 960 O O . ALA A 1 114 ? -6.075 -1.498 3.395 1.00 91.38 114 ALA A O 1
ATOM 961 N N . ALA A 1 115 ? -5.113 -3.027 2.045 1.00 92.25 115 ALA A N 1
ATOM 962 C CA . ALA A 1 115 ? -5.771 -4.199 2.607 1.00 92.25 115 ALA A CA 1
ATOM 963 C C . ALA A 1 115 ? -5.502 -4.337 4.112 1.00 92.25 115 ALA A C 1
ATOM 965 O O . ALA A 1 115 ? -6.435 -4.482 4.899 1.00 92.25 115 ALA A O 1
ATOM 966 N N . GLN A 1 116 ? -4.243 -4.195 4.538 1.00 92.19 116 GLN A N 1
ATOM 967 C CA . GLN A 1 116 ? -3.876 -4.235 5.955 1.00 92.19 116 GLN A CA 1
ATOM 968 C C . GLN A 1 116 ? -4.617 -3.168 6.773 1.00 92.19 116 GLN A C 1
ATOM 970 O O . GLN A 1 116 ? -5.126 -3.469 7.852 1.00 92.19 116 GLN A O 1
ATOM 975 N N . ARG A 1 117 ? -4.699 -1.927 6.274 1.00 89.81 117 ARG A N 1
ATOM 976 C CA . ARG A 1 117 ? -5.405 -0.834 6.967 1.00 89.81 117 ARG A CA 1
ATOM 977 C C . ARG A 1 117 ? -6.892 -1.129 7.104 1.00 89.81 117 ARG A C 1
ATOM 979 O O . ARG A 1 117 ? -7.439 -0.924 8.183 1.00 89.81 117 ARG A O 1
ATOM 986 N N . MET A 1 118 ? -7.513 -1.645 6.046 1.00 91.69 118 MET A N 1
ATOM 987 C CA . MET A 1 118 ? -8.922 -2.020 6.063 1.00 91.69 118 MET A CA 1
ATOM 988 C C . MET A 1 118 ? -9.194 -3.173 7.041 1.00 91.69 118 MET A C 1
ATOM 990 O O . MET A 1 118 ? -10.138 -3.088 7.819 1.00 91.69 118 MET A O 1
ATOM 994 N N . ILE A 1 119 ? -8.358 -4.221 7.054 1.00 92.50 119 ILE A N 1
ATOM 995 C CA . ILE A 1 119 ? -8.517 -5.358 7.978 1.00 92.50 119 ILE A CA 1
ATOM 996 C C . ILE A 1 119 ? -8.408 -4.893 9.432 1.00 92.50 119 ILE A C 1
ATOM 998 O O . ILE A 1 119 ? -9.224 -5.286 10.262 1.00 92.50 119 ILE A O 1
ATOM 1002 N N . ILE A 1 120 ? -7.427 -4.040 9.747 1.00 90.50 120 ILE A N 1
ATOM 1003 C CA . ILE A 1 120 ? -7.259 -3.496 11.102 1.00 90.50 120 ILE A CA 1
ATOM 1004 C C . ILE A 1 120 ? -8.460 -2.622 11.476 1.00 90.50 120 ILE A C 1
ATOM 1006 O O . ILE A 1 120 ? -9.001 -2.774 12.569 1.00 90.50 120 ILE A O 1
ATOM 1010 N N . ALA A 1 121 ? -8.900 -1.739 10.576 1.00 90.06 121 ALA A N 1
ATOM 1011 C CA . ALA A 1 121 ? -10.056 -0.879 10.805 1.00 90.06 121 ALA A CA 1
ATOM 1012 C C . ALA A 1 121 ? -11.343 -1.689 11.034 1.00 90.06 121 ALA A C 1
ATOM 1014 O O . ALA A 1 121 ? -12.059 -1.425 11.998 1.00 90.06 121 ALA A O 1
ATOM 1015 N N . GLY A 1 122 ? -11.581 -2.726 10.227 1.00 89.88 122 GLY A N 1
ATOM 1016 C CA . GLY A 1 122 ? -12.711 -3.640 10.383 1.00 89.88 122 GLY A CA 1
ATOM 1017 C C . GLY A 1 122 ? -12.651 -4.423 11.694 1.00 89.88 122 GLY A C 1
ATOM 1018 O O . GLY A 1 122 ? -13.634 -4.465 12.429 1.00 89.88 122 GLY A O 1
ATOM 1019 N N . ALA A 1 123 ? -11.487 -4.973 12.049 1.00 89.19 123 ALA A N 1
ATOM 1020 C CA . ALA A 1 123 ? -11.324 -5.735 13.286 1.00 89.19 123 ALA A CA 1
ATOM 1021 C C . ALA A 1 123 ? -11.530 -4.857 14.532 1.00 89.19 123 ALA A C 1
ATOM 1023 O O . ALA A 1 123 ? -12.125 -5.306 15.515 1.00 89.19 123 ALA A O 1
ATOM 1024 N N . VAL A 1 124 ? -11.065 -3.602 14.488 1.00 87.06 124 VAL A N 1
ATOM 1025 C CA . VAL A 1 124 ? -11.288 -2.606 15.546 1.00 87.06 124 VAL A CA 1
ATOM 1026 C C . VAL A 1 124 ? -12.758 -2.202 15.617 1.00 87.06 124 VAL A C 1
ATOM 1028 O O . VAL A 1 124 ? -13.302 -2.138 16.715 1.00 87.06 124 VAL A O 1
ATOM 1031 N N . ALA A 1 125 ? -13.416 -1.969 14.480 1.00 87.31 125 ALA A N 1
ATOM 1032 C CA . ALA A 1 125 ? -14.833 -1.619 14.443 1.00 87.31 125 ALA A CA 1
ATOM 1033 C C . ALA A 1 125 ? -15.706 -2.748 15.004 1.00 87.31 125 ALA A C 1
ATOM 1035 O O . ALA A 1 125 ? -16.523 -2.494 15.885 1.00 87.31 125 ALA A O 1
ATOM 1036 N N . CYS A 1 126 ? -15.470 -4.000 14.594 1.00 84.19 126 CYS A N 1
ATOM 1037 C CA . CYS A 1 126 ? -16.139 -5.163 15.178 1.00 84.19 126 CYS A CA 1
ATOM 1038 C C . CYS A 1 126 ? -15.921 -5.227 16.697 1.00 84.19 126 CYS A C 1
ATOM 1040 O O . CYS A 1 126 ? -16.881 -5.337 17.450 1.00 84.19 126 CYS A O 1
ATOM 1042 N N . ALA A 1 127 ? -14.679 -5.091 17.173 1.00 81.31 127 ALA A N 1
ATOM 1043 C CA . ALA A 1 127 ? -14.393 -5.129 18.609 1.00 81.31 127 ALA A CA 1
ATOM 1044 C C . ALA A 1 127 ? -15.046 -3.970 19.389 1.00 81.31 127 ALA A C 1
ATOM 1046 O O . ALA A 1 127 ? -15.458 -4.152 20.534 1.00 81.31 127 ALA A O 1
ATOM 1047 N N . TYR A 1 128 ? -15.140 -2.783 18.786 1.00 81.81 128 TYR A N 1
ATOM 1048 C CA . TYR A 1 128 ? -15.740 -1.604 19.406 1.00 81.81 128 TYR A CA 1
ATOM 1049 C C . TYR A 1 128 ? -17.268 -1.715 19.504 1.00 81.81 128 TYR A C 1
ATOM 1051 O O . TYR A 1 128 ? -17.830 -1.444 20.568 1.00 81.81 128 TYR A O 1
ATOM 1059 N N . PHE A 1 129 ? -17.929 -2.127 18.416 1.00 82.56 129 PHE A N 1
ATOM 1060 C CA . PHE A 1 129 ? -19.389 -2.204 18.337 1.00 82.56 129 PHE A CA 1
ATOM 1061 C C . PHE A 1 129 ? -19.969 -3.476 18.974 1.00 82.56 129 PHE A C 1
ATOM 1063 O O . PHE A 1 129 ? -21.076 -3.427 19.499 1.00 82.56 129 PHE A O 1
ATOM 1070 N N . SER A 1 130 ? -19.220 -4.580 19.056 1.00 76.38 130 SER A N 1
ATOM 1071 C CA . SER A 1 130 ? -19.665 -5.821 19.716 1.00 76.38 130 SER A CA 1
ATOM 1072 C C . SER A 1 130 ? -19.508 -5.808 21.248 1.00 76.38 130 SER A C 1
ATOM 1074 O O . SER A 1 130 ? -19.357 -6.860 21.859 1.00 76.38 130 SER A O 1
ATOM 1076 N N . ARG A 1 131 ? -19.538 -4.638 21.908 1.00 68.38 131 ARG A N 1
ATOM 1077 C CA . ARG A 1 131 ? -19.366 -4.527 23.376 1.00 68.38 131 ARG A CA 1
ATOM 1078 C C . ARG A 1 131 ? -20.440 -5.261 24.190 1.00 68.38 131 ARG A C 1
ATOM 1080 O O . ARG A 1 131 ? -20.144 -5.664 25.310 1.00 68.38 131 ARG A O 1
ATOM 1087 N N . ASN A 1 132 ? -21.643 -5.406 23.635 1.00 66.75 132 ASN A N 1
ATOM 1088 C CA . ASN A 1 132 ? -22.806 -6.015 24.293 1.00 66.75 132 ASN A CA 1
ATOM 1089 C C . ASN A 1 132 ? -23.248 -7.336 23.632 1.00 66.75 132 ASN A C 1
ATOM 1091 O O . ASN A 1 132 ? -24.241 -7.925 24.042 1.00 66.75 132 ASN A O 1
ATOM 1095 N N . GLU A 1 133 ? -22.521 -7.784 22.609 1.00 73.62 133 GLU A N 1
ATOM 1096 C CA . GLU A 1 133 ? -22.801 -8.978 21.806 1.00 73.62 133 GLU A CA 1
ATOM 1097 C C . GLU A 1 133 ? -21.770 -10.068 22.151 1.00 73.62 133 GLU A C 1
ATOM 1099 O O . GLU A 1 133 ? -20.673 -9.743 22.626 1.00 73.62 133 GLU A O 1
ATOM 1104 N N . PRO A 1 134 ? -22.056 -11.360 21.911 1.00 70.12 134 PRO A N 1
ATOM 1105 C CA . PRO A 1 134 ? -21.037 -12.395 22.035 1.00 70.12 134 PRO A CA 1
ATOM 1106 C C . PRO A 1 134 ? -19.825 -12.050 21.155 1.00 70.12 134 PRO A C 1
ATOM 1108 O O . PRO A 1 134 ? -19.948 -11.810 19.953 1.00 70.12 134 PRO A O 1
ATOM 1111 N N . LEU A 1 135 ? -18.637 -12.016 21.767 1.00 65.31 135 LEU A N 1
ATOM 1112 C CA . LEU A 1 135 ? -17.394 -11.665 21.082 1.00 65.31 135 LEU A CA 1
ATOM 1113 C C . LEU A 1 135 ? -17.155 -12.604 19.891 1.00 65.31 135 LEU A C 1
ATOM 1115 O O . LEU A 1 135 ? -17.055 -13.824 20.050 1.00 65.31 135 LEU A O 1
ATOM 1119 N N . ILE A 1 136 ? -16.995 -12.027 18.697 1.00 69.75 136 ILE A N 1
ATOM 1120 C CA . ILE A 1 136 ? -16.493 -12.752 17.527 1.00 69.75 136 ILE A CA 1
ATOM 1121 C C . ILE A 1 136 ? -15.128 -13.337 17.912 1.00 69.75 136 ILE A C 1
ATOM 1123 O O . ILE A 1 136 ? -14.215 -12.588 18.251 1.00 69.75 136 ILE A O 1
ATOM 1127 N N . LYS A 1 137 ? -14.978 -14.669 17.862 1.00 71.56 137 LYS A N 1
ATOM 1128 C CA . LYS A 1 137 ? -13.751 -15.366 18.305 1.00 71.56 137 LYS A CA 1
ATOM 1129 C C . LYS A 1 137 ? -12.498 -14.962 17.512 1.00 71.56 137 LYS A C 1
ATOM 1131 O O . LYS A 1 137 ? -11.410 -14.939 18.073 1.00 71.56 137 LYS A O 1
ATOM 1136 N N . TRP A 1 138 ? -12.650 -14.634 16.224 1.00 81.31 138 TRP A N 1
ATOM 1137 C CA . TRP A 1 138 ? -11.541 -14.320 15.307 1.00 81.31 138 TRP A CA 1
ATOM 1138 C C . TRP A 1 138 ? -11.846 -13.092 14.435 1.00 81.31 138 TRP A C 1
ATOM 1140 O O . TRP A 1 138 ? -12.034 -13.208 13.224 1.00 81.31 138 TRP A O 1
ATOM 1150 N N . PRO A 1 139 ? -11.911 -11.891 15.019 1.00 84.56 139 PRO A N 1
ATOM 1151 C CA . PRO A 1 139 ? -12.357 -10.678 14.325 1.00 84.56 139 PRO A CA 1
ATOM 1152 C C . PRO A 1 139 ? -11.428 -10.269 13.174 1.00 84.56 139 PRO A C 1
ATOM 1154 O O . PRO A 1 139 ? -11.898 -9.786 12.154 1.00 84.56 139 PRO A O 1
ATOM 1157 N N . ILE A 1 140 ? -10.124 -10.532 13.280 1.00 88.19 140 ILE A N 1
ATOM 1158 C CA . ILE A 1 140 ? -9.162 -10.286 12.193 1.00 88.19 140 ILE A CA 1
ATOM 1159 C C . ILE A 1 140 ? -9.396 -11.228 11.021 1.00 88.19 140 ILE A C 1
ATOM 1161 O O . ILE A 1 140 ? -9.397 -10.790 9.872 1.00 88.19 140 ILE A O 1
ATOM 1165 N N . LEU A 1 141 ? -9.608 -12.515 11.307 1.00 86.38 141 LEU A N 1
ATOM 1166 C CA . LEU A 1 141 ? -9.905 -13.502 10.276 1.00 86.38 141 LEU A CA 1
ATOM 1167 C C . LEU A 1 141 ? -11.223 -13.147 9.588 1.00 86.38 141 LEU A C 1
ATOM 1169 O O . LEU A 1 141 ? -11.285 -13.132 8.365 1.00 86.38 141 LEU A O 1
ATOM 1173 N N . ASN A 1 142 ? -12.236 -12.763 10.367 1.00 87.81 142 ASN A N 1
ATOM 1174 C CA . ASN A 1 142 ? -13.514 -12.298 9.845 1.00 87.81 142 ASN A CA 1
ATOM 1175 C C . ASN A 1 142 ? -13.347 -11.080 8.921 1.00 87.81 142 ASN A C 1
ATOM 1177 O O . ASN A 1 142 ? -13.817 -11.105 7.788 1.00 87.81 142 ASN A O 1
ATOM 1181 N N . SER A 1 143 ? -12.615 -10.045 9.349 1.00 89.88 143 SER A N 1
ATOM 1182 C CA . SER A 1 143 ? -12.337 -8.871 8.508 1.00 89.88 143 SER A CA 1
ATOM 1183 C C . SER A 1 143 ? -11.494 -9.205 7.274 1.00 89.88 143 SER A C 1
ATOM 1185 O O . SER A 1 143 ? -11.678 -8.594 6.226 1.00 89.88 143 SER A O 1
ATOM 1187 N N . THR A 1 144 ? -10.603 -10.193 7.368 1.00 90.25 144 THR A N 1
ATOM 1188 C CA . THR A 1 144 ? -9.816 -10.687 6.229 1.00 90.25 144 THR A CA 1
ATOM 1189 C C . THR A 1 144 ? -10.710 -11.401 5.215 1.00 90.25 144 THR A C 1
ATOM 1191 O O . THR A 1 144 ? -10.655 -11.098 4.027 1.00 90.25 144 THR A O 1
ATOM 1194 N N . VAL A 1 145 ? -11.592 -12.297 5.666 1.00 90.38 145 VAL A N 1
ATOM 1195 C CA . VAL A 1 145 ? -12.569 -12.977 4.799 1.00 90.38 145 VAL A CA 1
ATOM 1196 C C . VAL A 1 145 ? -13.523 -11.968 4.158 1.00 90.38 145 VAL A C 1
ATOM 1198 O O . VAL A 1 145 ? -13.779 -12.049 2.959 1.00 90.38 145 VAL A O 1
ATOM 1201 N N . LEU A 1 146 ? -13.999 -10.980 4.923 1.00 88.88 146 LEU A N 1
ATOM 1202 C CA . LEU A 1 146 ? -14.858 -9.908 4.419 1.00 88.88 146 LEU A CA 1
ATOM 1203 C C . LEU A 1 146 ? -14.159 -9.090 3.325 1.00 88.88 146 LEU A C 1
ATOM 1205 O O . LEU A 1 146 ? -14.764 -8.788 2.296 1.00 88.88 146 LEU A O 1
ATOM 1209 N N . LEU A 1 147 ? -12.873 -8.779 3.517 1.00 91.06 147 LEU A N 1
ATOM 1210 C CA . LEU A 1 147 ? -12.056 -8.107 2.512 1.00 91.06 147 LEU A CA 1
ATOM 1211 C C . LEU A 1 147 ? -12.040 -8.890 1.200 1.00 91.06 147 LEU A C 1
ATOM 1213 O O . LEU A 1 147 ? -12.376 -8.328 0.159 1.00 91.06 147 LEU A O 1
ATOM 1217 N N . PHE A 1 148 ? -11.688 -10.177 1.248 1.00 90.38 148 PHE A N 1
ATOM 1218 C CA . PHE A 1 148 ? -11.574 -10.993 0.038 1.00 90.38 148 PHE A CA 1
ATOM 1219 C C . PHE A 1 148 ? -12.926 -11.273 -0.619 1.00 90.38 148 PHE A C 1
ATOM 1221 O O . PHE A 1 148 ? -12.990 -11.382 -1.840 1.00 90.38 148 PHE A O 1
ATOM 1228 N N . ARG A 1 149 ? -14.006 -11.362 0.167 1.00 91.56 149 ARG A N 1
ATOM 1229 C CA . ARG A 1 149 ? -15.340 -11.682 -0.348 1.00 91.56 149 ARG A CA 1
ATOM 1230 C C . ARG A 1 149 ? -16.093 -10.475 -0.907 1.00 91.56 149 ARG A C 1
ATOM 1232 O O . ARG A 1 149 ? -16.826 -10.651 -1.873 1.00 91.56 149 ARG A O 1
ATOM 1239 N N . TYR A 1 150 ? -15.925 -9.284 -0.326 1.00 88.75 150 TYR A N 1
ATOM 1240 C CA . TYR A 1 150 ? -16.769 -8.125 -0.660 1.00 88.75 150 TYR A CA 1
ATOM 1241 C C . TYR A 1 150 ? -16.007 -6.857 -1.054 1.00 88.75 150 TYR A C 1
ATOM 1243 O O . TYR A 1 150 ? -16.533 -6.061 -1.825 1.00 88.75 150 TYR A O 1
ATOM 1251 N N . HIS A 1 151 ? -14.777 -6.643 -0.575 1.00 91.94 151 HIS A N 1
ATOM 1252 C CA . HIS A 1 151 ? -14.090 -5.350 -0.745 1.00 91.94 151 HIS A CA 1
ATOM 1253 C C . HIS A 1 151 ? -12.840 -5.398 -1.625 1.00 91.94 151 HIS A C 1
ATOM 1255 O O . HIS A 1 151 ? -12.206 -4.365 -1.844 1.00 91.94 151 HIS A O 1
ATOM 1261 N N . LEU A 1 152 ? -12.498 -6.565 -2.173 1.00 92.75 152 LEU A N 1
ATOM 1262 C CA . LEU A 1 152 ? -11.286 -6.768 -2.962 1.00 92.75 152 LEU A CA 1
ATOM 1263 C C . LEU A 1 152 ? -11.182 -5.785 -4.140 1.00 92.75 152 LEU A C 1
ATOM 1265 O O . LEU A 1 152 ? -10.143 -5.152 -4.319 1.00 92.75 152 LEU A O 1
ATOM 1269 N N . GLY A 1 153 ? -12.274 -5.609 -4.891 1.00 91.88 153 GLY A N 1
ATOM 1270 C CA . GLY A 1 153 ? -12.335 -4.692 -6.034 1.00 91.88 153 GLY A CA 1
ATOM 1271 C C . GLY A 1 153 ? -12.134 -3.229 -5.633 1.00 91.88 153 GLY A C 1
ATOM 1272 O O . GLY A 1 153 ? -11.293 -2.543 -6.211 1.00 91.88 153 GLY A O 1
ATOM 1273 N N . SER A 1 154 ? -12.829 -2.768 -4.589 1.00 92.44 154 SER A N 1
ATOM 1274 C CA . SER A 1 154 ? -12.697 -1.398 -4.068 1.00 92.44 154 SER A CA 1
ATOM 1275 C C . SER A 1 154 ? -11.282 -1.096 -3.576 1.00 92.44 154 SER A C 1
ATOM 1277 O O . SER A 1 154 ? -10.779 0.008 -3.780 1.00 92.44 154 SER A O 1
ATOM 1279 N N . ILE A 1 155 ? -10.615 -2.073 -2.956 1.00 93.38 155 ILE A N 1
ATOM 1280 C CA . ILE A 1 155 ? -9.232 -1.916 -2.492 1.00 93.38 155 ILE A CA 1
ATOM 1281 C C . ILE A 1 155 ? -8.259 -1.921 -3.668 1.00 93.38 155 ILE A C 1
ATOM 1283 O O . ILE A 1 155 ? -7.371 -1.077 -3.693 1.00 93.38 155 ILE A O 1
ATOM 1287 N N . ALA A 1 156 ? -8.432 -2.820 -4.642 1.00 94.19 156 ALA A N 1
ATOM 1288 C CA . ALA A 1 156 ? -7.597 -2.892 -5.843 1.00 94.19 156 ALA A CA 1
ATOM 1289 C C . ALA A 1 156 ? -7.680 -1.608 -6.676 1.00 94.19 156 ALA A C 1
ATOM 1291 O O . ALA A 1 156 ? -6.656 -1.036 -7.055 1.00 94.19 156 ALA A O 1
ATOM 1292 N N . PHE A 1 157 ? -8.898 -1.118 -6.908 1.00 92.12 157 PHE A N 1
ATOM 1293 C CA . PHE A 1 157 ? -9.126 0.146 -7.595 1.00 92.12 157 PHE A CA 1
ATOM 1294 C C . PHE A 1 157 ? -8.581 1.326 -6.783 1.00 92.12 157 PHE A C 1
ATOM 1296 O O . PHE A 1 157 ? -7.827 2.147 -7.303 1.00 92.12 157 PHE A O 1
ATOM 1303 N N . GLY A 1 158 ? -8.890 1.383 -5.486 1.00 90.44 158 GLY A N 1
ATOM 1304 C CA . GLY A 1 158 ? -8.437 2.459 -4.613 1.00 90.44 158 GLY A CA 1
ATOM 1305 C C . GLY A 1 158 ? -6.917 2.547 -4.490 1.00 90.44 158 GLY A C 1
ATOM 1306 O O . GLY A 1 158 ? -6.351 3.639 -4.556 1.00 90.44 158 GLY A O 1
ATOM 1307 N N . SER A 1 159 ? -6.227 1.410 -4.363 1.00 92.81 159 SER A N 1
ATOM 1308 C CA . SER A 1 159 ? -4.763 1.370 -4.327 1.00 92.81 159 SER A CA 1
ATOM 1309 C C . SER A 1 159 ? -4.139 1.749 -5.669 1.00 92.81 159 SER A C 1
ATOM 1311 O O . SER A 1 159 ? -3.088 2.389 -5.673 1.00 92.81 159 SER A O 1
ATOM 1313 N N . LEU A 1 160 ? -4.787 1.425 -6.796 1.00 91.88 160 LEU A N 1
ATOM 1314 C CA . LEU A 1 160 ? -4.349 1.850 -8.129 1.00 91.88 160 LEU A CA 1
ATOM 1315 C C . LEU A 1 160 ? -4.451 3.366 -8.288 1.00 91.88 160 LEU A C 1
ATOM 1317 O O . LEU A 1 160 ? -3.486 4.010 -8.697 1.00 91.88 160 LEU A O 1
ATOM 1321 N N . VAL A 1 161 ? -5.589 3.947 -7.903 1.00 89.31 161 VAL A N 1
ATOM 1322 C CA . VAL A 1 161 ? -5.797 5.400 -7.921 1.00 89.31 161 VAL A CA 1
ATOM 1323 C C . VAL A 1 161 ? -4.756 6.093 -7.042 1.00 89.31 161 VAL A C 1
ATOM 1325 O O . VAL A 1 161 ? -4.102 7.041 -7.480 1.00 89.31 161 VAL A O 1
ATOM 1328 N N . ILE A 1 162 ? -4.532 5.592 -5.823 1.00 85.38 162 ILE A N 1
ATOM 1329 C CA . ILE A 1 162 ? -3.489 6.122 -4.937 1.00 85.38 162 ILE A CA 1
ATOM 1330 C C . ILE A 1 162 ? -2.119 6.030 -5.600 1.00 85.38 162 ILE A C 1
ATOM 1332 O O . ILE A 1 162 ? -1.411 7.031 -5.628 1.00 85.38 162 ILE A O 1
ATOM 1336 N N . PHE A 1 163 ? -1.748 4.873 -6.147 1.00 88.38 163 PHE A N 1
ATOM 1337 C CA . PHE A 1 163 ? -0.468 4.665 -6.821 1.00 88.38 163 PHE A CA 1
ATOM 1338 C C . PHE A 1 163 ? -0.232 5.689 -7.942 1.00 88.38 163 PHE A C 1
ATOM 1340 O O . PHE A 1 163 ? 0.795 6.375 -7.927 1.00 88.38 163 PHE A O 1
ATOM 1347 N N . VAL A 1 164 ? -1.207 5.863 -8.842 1.00 87.38 164 VAL A N 1
ATOM 1348 C CA . VAL A 1 164 ? -1.132 6.799 -9.979 1.00 87.38 164 VAL A CA 1
ATOM 1349 C C . VAL A 1 164 ? -0.885 8.235 -9.513 1.00 87.38 164 VAL A C 1
ATOM 1351 O O . VAL A 1 164 ? -0.084 8.951 -10.111 1.00 87.38 164 VAL A O 1
ATOM 1354 N N . PHE A 1 165 ? -1.513 8.663 -8.415 1.00 83.88 165 PHE A N 1
ATOM 1355 C CA . PHE A 1 165 ? -1.394 10.041 -7.928 1.00 83.88 165 PHE A CA 1
ATOM 1356 C C . PHE A 1 165 ? -0.308 10.255 -6.861 1.00 83.88 165 PHE A C 1
ATOM 1358 O O . PHE A 1 165 ? 0.089 11.400 -6.616 1.00 83.88 165 PHE A O 1
ATOM 1365 N N . LYS A 1 166 ? 0.220 9.192 -6.240 1.00 80.00 166 LYS A N 1
ATOM 1366 C CA . LYS A 1 166 ? 1.195 9.268 -5.138 1.00 80.00 166 LYS A CA 1
ATOM 1367 C C . LYS A 1 166 ? 2.532 9.851 -5.586 1.00 80.00 166 LYS A C 1
ATOM 1369 O O . LYS A 1 166 ? 3.032 10.776 -4.942 1.00 80.00 166 LYS A O 1
ATOM 1374 N N . ILE A 1 167 ? 3.098 9.339 -6.683 1.00 77.69 167 ILE A N 1
ATOM 1375 C CA . ILE A 1 167 ? 4.400 9.791 -7.201 1.00 77.69 167 ILE A CA 1
ATOM 1376 C C . ILE A 1 167 ? 4.313 11.227 -7.743 1.00 77.69 167 ILE A C 1
ATOM 1378 O O . ILE A 1 167 ? 5.100 12.058 -7.277 1.00 77.69 167 ILE A O 1
ATOM 1382 N N . PRO A 1 168 ? 3.346 11.586 -8.619 1.00 80.12 168 PRO A N 1
ATOM 1383 C CA . PRO A 1 168 ? 3.191 12.966 -9.076 1.00 80.12 168 PRO A CA 1
ATOM 1384 C C . PRO A 1 168 ? 3.042 13.946 -7.913 1.00 80.12 168 PRO A C 1
ATOM 1386 O O . PRO A 1 168 ? 3.781 14.925 -7.837 1.00 80.12 168 PRO A O 1
ATOM 1389 N N . ARG A 1 169 ? 2.172 13.652 -6.936 1.00 77.44 169 ARG A N 1
ATOM 1390 C CA . ARG A 1 169 ? 1.976 14.513 -5.760 1.00 77.44 169 ARG A CA 1
ATOM 1391 C C . ARG A 1 169 ? 3.273 14.731 -4.974 1.00 77.44 169 ARG A C 1
ATOM 1393 O O . ARG A 1 169 ? 3.546 15.858 -4.562 1.00 77.44 169 ARG A O 1
ATOM 1400 N N . ALA A 1 170 ? 4.067 13.681 -4.760 1.00 77.31 170 ALA A N 1
ATOM 1401 C CA . ALA A 1 170 ? 5.332 13.777 -4.032 1.00 77.31 170 ALA A CA 1
ATOM 1402 C C . ALA A 1 170 ? 6.388 14.597 -4.793 1.00 77.31 170 ALA A C 1
ATOM 1404 O O . ALA A 1 170 ? 7.093 15.405 -4.182 1.00 77.31 170 ALA A O 1
ATOM 1405 N N . LEU A 1 171 ? 6.482 14.417 -6.113 1.00 78.88 171 LEU A N 1
ATOM 1406 C CA . LEU A 1 171 ? 7.389 15.180 -6.973 1.00 78.88 171 LEU A CA 1
ATOM 1407 C C . LEU A 1 171 ? 6.994 16.660 -7.021 1.00 78.88 171 LEU A C 1
ATOM 1409 O O . LEU A 1 171 ? 7.828 17.514 -6.725 1.00 78.88 171 LEU A O 1
ATOM 1413 N N . PHE A 1 172 ? 5.719 16.965 -7.285 1.00 76.31 172 PHE A N 1
ATOM 1414 C CA . PHE A 1 172 ? 5.210 18.340 -7.311 1.00 76.31 172 PHE A CA 1
ATOM 1415 C C . PHE A 1 172 ? 5.417 19.060 -5.976 1.00 76.31 172 PHE A C 1
ATOM 1417 O O . PHE A 1 172 ? 5.844 20.213 -5.972 1.00 76.31 172 PHE A O 1
ATOM 1424 N N . LEU A 1 173 ? 5.188 18.389 -4.839 1.00 76.88 173 LEU A N 1
ATOM 1425 C CA . LEU A 1 173 ? 5.425 18.981 -3.519 1.00 76.88 173 LEU A CA 1
ATOM 1426 C C . LEU A 1 173 ? 6.905 19.303 -3.291 1.00 76.88 173 LEU A C 1
ATOM 1428 O O . LEU A 1 173 ? 7.222 20.383 -2.795 1.00 76.88 173 LEU A O 1
ATOM 1432 N N . LYS A 1 174 ? 7.814 18.403 -3.685 1.00 78.81 174 LYS A N 1
ATOM 1433 C CA . LYS A 1 174 ? 9.260 18.654 -3.597 1.00 78.81 174 LYS A CA 1
ATOM 1434 C C . LYS A 1 174 ? 9.691 19.809 -4.502 1.00 78.81 174 LYS A C 1
ATOM 1436 O O . LYS A 1 174 ? 10.457 20.661 -4.057 1.00 78.81 174 LYS A O 1
ATOM 1441 N N . CYS A 1 175 ? 9.194 19.865 -5.738 1.00 76.75 175 CYS A N 1
ATOM 1442 C CA . CYS A 1 175 ? 9.450 20.975 -6.657 1.00 76.75 175 CYS A CA 1
ATOM 1443 C C . CYS A 1 175 ? 8.942 22.299 -6.078 1.00 76.75 175 CYS A C 1
ATOM 1445 O O . CYS A 1 175 ? 9.699 23.262 -6.010 1.00 76.75 175 CYS A O 1
ATOM 1447 N N . TYR A 1 176 ? 7.704 22.331 -5.577 1.00 75.94 176 TYR A N 1
ATOM 1448 C CA . TYR A 1 176 ? 7.121 23.515 -4.949 1.00 75.94 176 TYR A CA 1
ATOM 1449 C C . TYR A 1 176 ? 7.927 23.994 -3.735 1.00 75.94 176 TYR A C 1
ATOM 1451 O O . TYR A 1 176 ? 8.237 25.177 -3.629 1.00 75.94 176 TYR A O 1
ATOM 1459 N N . GLN A 1 177 ? 8.327 23.082 -2.842 1.00 77.44 177 GLN A N 1
ATOM 1460 C CA . GLN A 1 177 ? 9.141 23.421 -1.670 1.00 77.44 177 GLN A CA 1
ATOM 1461 C C . GLN A 1 177 ? 10.508 23.992 -2.055 1.00 77.44 177 GLN A C 1
ATOM 1463 O O . GLN A 1 177 ? 10.954 24.959 -1.442 1.00 77.44 177 GLN A O 1
ATOM 1468 N N . ARG A 1 178 ? 11.167 23.423 -3.073 1.00 78.38 178 ARG A N 1
ATOM 1469 C CA . ARG A 1 178 ? 12.438 23.955 -3.592 1.00 78.38 178 ARG A CA 1
ATOM 1470 C C . ARG A 1 178 ? 12.260 25.358 -4.170 1.00 78.38 178 ARG A C 1
ATOM 1472 O O . ARG A 1 178 ? 13.015 26.253 -3.817 1.00 78.38 178 ARG A O 1
ATOM 1479 N N . LEU A 1 179 ? 11.217 25.567 -4.970 1.00 71.81 179 LEU A N 1
ATOM 1480 C CA . LEU A 1 179 ? 10.930 26.855 -5.607 1.00 71.81 179 LEU A CA 1
ATOM 1481 C C . LEU A 1 179 ? 10.537 27.949 -4.607 1.00 71.81 179 LEU A C 1
ATOM 1483 O O . LEU A 1 179 ? 10.893 29.109 -4.797 1.00 71.81 179 LEU A O 1
ATOM 1487 N N . TYR A 1 180 ? 9.838 27.594 -3.527 1.00 71.31 180 TYR A N 1
ATOM 1488 C CA . TYR A 1 180 ? 9.531 28.531 -2.445 1.00 71.31 180 TYR A CA 1
ATOM 1489 C C . TYR A 1 180 ? 10.770 28.866 -1.601 1.00 71.31 180 TYR A C 1
ATOM 1491 O O . TYR A 1 180 ? 10.886 29.973 -1.085 1.00 71.31 180 TYR A O 1
ATOM 1499 N N . ARG A 1 181 ? 11.722 27.931 -1.477 1.00 71.75 181 ARG A N 1
ATOM 1500 C CA . ARG A 1 181 ? 12.988 28.150 -0.760 1.00 71.75 181 ARG A CA 1
ATOM 1501 C C . ARG A 1 181 ? 13.964 29.033 -1.544 1.00 71.75 181 ARG A C 1
ATOM 1503 O O . ARG A 1 181 ? 14.725 29.773 -0.935 1.00 71.75 181 ARG A O 1
ATOM 1510 N N . GLU A 1 182 ? 13.918 28.982 -2.873 1.00 70.50 182 GLU A N 1
ATOM 1511 C CA . GLU A 1 182 ? 14.734 29.798 -3.788 1.00 70.50 182 GLU A CA 1
ATOM 1512 C C . GLU A 1 182 ? 14.018 31.084 -4.251 1.00 70.50 182 GLU A C 1
ATOM 1514 O O . GLU A 1 182 ? 14.225 31.566 -5.368 1.00 70.50 182 GLU A O 1
ATOM 1519 N N . SER A 1 183 ? 13.172 31.665 -3.393 1.00 58.56 183 SER A N 1
ATOM 1520 C CA . SER A 1 183 ? 12.226 32.758 -3.686 1.00 58.56 183 SER A CA 1
ATOM 1521 C C . SER A 1 183 ? 12.808 34.037 -4.312 1.00 58.56 183 SER A C 1
ATOM 1523 O O . SER A 1 183 ? 12.039 34.921 -4.680 1.00 58.56 183 SER A O 1
ATOM 1525 N N . GLY A 1 184 ? 14.130 34.156 -4.454 1.00 60.34 184 GLY A N 1
ATOM 1526 C CA . GLY A 1 184 ? 14.789 35.268 -5.140 1.00 60.34 184 GLY A CA 1
ATOM 1527 C C . GLY A 1 184 ? 14.884 35.141 -6.667 1.00 60.34 184 GLY A C 1
ATOM 1528 O O . GLY A 1 184 ? 15.178 36.137 -7.318 1.00 60.34 184 GLY A O 1
ATOM 1529 N N . ARG A 1 185 ? 14.661 33.953 -7.259 1.00 58.50 185 ARG A N 1
ATOM 1530 C CA . ARG A 1 185 ? 14.988 33.700 -8.684 1.00 58.50 185 ARG A CA 1
ATOM 1531 C C . ARG A 1 185 ? 13.783 33.410 -9.593 1.00 58.50 185 ARG A C 1
ATOM 1533 O O . ARG A 1 185 ? 13.923 33.433 -10.811 1.00 58.50 185 ARG A O 1
ATOM 1540 N N . PHE A 1 186 ? 12.596 33.173 -9.031 1.00 60.72 186 PHE A N 1
ATOM 1541 C CA . PHE A 1 186 ? 11.393 32.811 -9.793 1.00 60.72 186 PHE A CA 1
ATOM 1542 C C . PHE A 1 186 ? 10.322 33.908 -9.793 1.00 60.72 186 PHE A C 1
ATOM 1544 O O . PHE A 1 186 ? 10.036 34.531 -8.775 1.00 60.72 186 PHE A O 1
ATOM 1551 N N . SER A 1 187 ? 9.679 34.102 -10.949 1.00 67.31 187 SER A N 1
ATOM 1552 C CA . SER A 1 187 ? 8.560 35.036 -11.126 1.00 67.31 187 SER A CA 1
ATOM 1553 C C . SER A 1 187 ? 7.362 34.669 -10.238 1.00 67.31 187 SER A C 1
ATOM 1555 O O . SER A 1 187 ? 6.952 33.505 -10.179 1.00 67.31 187 SER A O 1
ATOM 1557 N N . LYS A 1 188 ? 6.727 35.683 -9.627 1.00 69.56 188 LYS A N 1
ATOM 1558 C CA . LYS A 1 188 ? 5.476 35.561 -8.847 1.00 69.56 188 LYS A CA 1
ATOM 1559 C C . LYS A 1 188 ? 4.353 34.843 -9.621 1.00 69.56 188 LYS A C 1
ATOM 1561 O O . LYS A 1 188 ? 3.477 34.242 -9.006 1.00 69.56 188 LYS A O 1
ATOM 1566 N N . CYS A 1 189 ? 4.381 34.875 -10.958 1.00 71.44 189 CYS A N 1
ATOM 1567 C CA . CYS A 1 189 ? 3.419 34.173 -11.815 1.00 71.44 189 CYS A CA 1
ATOM 1568 C C . CYS A 1 189 ? 3.598 32.642 -11.760 1.00 71.44 189 CYS A C 1
ATOM 1570 O O . CYS A 1 189 ? 2.630 31.909 -11.559 1.00 71.44 189 CYS A O 1
ATOM 1572 N N . SER A 1 190 ? 4.845 32.160 -11.824 1.00 68.69 190 SER A N 1
ATOM 1573 C CA . SER A 1 190 ? 5.174 30.727 -11.745 1.00 68.69 190 SER A CA 1
ATOM 1574 C C . SER A 1 190 ? 4.778 30.126 -10.389 1.00 68.69 190 SER A C 1
ATOM 1576 O O . SER A 1 190 ? 4.186 29.050 -10.319 1.00 68.69 190 SER A O 1
ATOM 1578 N N . GLN A 1 191 ? 4.988 30.877 -9.304 1.00 70.00 191 GLN A N 1
ATOM 1579 C CA . GLN A 1 191 ? 4.587 30.466 -7.955 1.00 70.00 191 GLN A CA 1
ATOM 1580 C C . GLN A 1 191 ? 3.063 30.325 -7.798 1.00 70.00 191 GLN A C 1
ATOM 1582 O O . GLN A 1 191 ? 2.607 29.422 -7.098 1.00 70.00 191 GLN A O 1
ATOM 1587 N N . ARG A 1 192 ? 2.263 31.168 -8.469 1.00 72.38 192 ARG A N 1
ATOM 1588 C CA . ARG A 1 192 ? 0.791 31.084 -8.437 1.00 72.38 192 ARG A CA 1
ATOM 1589 C C . ARG A 1 192 ? 0.255 29.879 -9.203 1.00 72.38 192 ARG A C 1
ATOM 1591 O O . ARG A 1 192 ? -0.604 29.180 -8.677 1.00 72.38 192 ARG A O 1
ATOM 1598 N N . ILE A 1 193 ? 0.775 29.610 -10.403 1.00 75.31 193 ILE A N 1
ATOM 1599 C CA . ILE A 1 193 ? 0.366 28.443 -11.206 1.00 75.31 193 ILE A CA 1
ATOM 1600 C C . ILE A 1 193 ? 0.718 27.154 -10.460 1.00 75.31 193 ILE A C 1
ATOM 1602 O O . ILE A 1 193 ? -0.131 26.280 -10.281 1.00 75.31 193 ILE A O 1
ATOM 1606 N N . LEU A 1 194 ? 1.948 27.065 -9.947 1.00 71.81 194 LEU A N 1
ATOM 1607 C CA . LEU A 1 194 ? 2.396 25.895 -9.203 1.00 71.81 194 LEU A CA 1
ATOM 1608 C C . LEU A 1 194 ? 1.646 25.735 -7.875 1.00 71.81 194 LEU A C 1
ATOM 1610 O O . LEU A 1 194 ? 1.301 24.618 -7.505 1.00 71.81 194 LEU A O 1
ATOM 1614 N N . GLY A 1 195 ? 1.342 26.839 -7.188 1.00 71.19 195 GLY A N 1
ATOM 1615 C CA . GLY A 1 195 ? 0.499 26.850 -5.993 1.00 71.19 195 GLY A CA 1
ATOM 1616 C C . GLY A 1 195 ? -0.945 26.423 -6.272 1.00 71.19 195 GLY A C 1
ATOM 1617 O O . GLY A 1 195 ? -1.521 25.705 -5.463 1.00 71.19 195 GLY A O 1
ATOM 1618 N N . GLY A 1 196 ? -1.512 26.789 -7.426 1.00 74.94 196 GLY A N 1
ATOM 1619 C CA . GLY A 1 196 ? -2.848 26.368 -7.860 1.00 74.94 196 GLY A CA 1
ATOM 1620 C C . GLY A 1 196 ? -2.923 24.872 -8.172 1.00 74.94 196 GLY A C 1
ATOM 1621 O O . GLY A 1 196 ? -3.801 24.178 -7.656 1.00 74.94 196 GLY A O 1
ATOM 1622 N N . ILE A 1 197 ? -1.954 24.351 -8.934 1.00 73.62 197 ILE A N 1
ATOM 1623 C CA . ILE A 1 197 ? -1.822 22.911 -9.212 1.00 73.62 197 ILE A CA 1
ATOM 1624 C C . ILE A 1 197 ? -1.607 22.150 -7.901 1.00 73.62 197 ILE A C 1
ATOM 1626 O O . ILE A 1 197 ? -2.326 21.197 -7.606 1.00 73.62 197 ILE A O 1
ATOM 1630 N N . LEU A 1 198 ? -0.674 22.597 -7.056 1.00 68.25 198 LEU A N 1
ATOM 1631 C CA . LEU A 1 198 ? -0.431 21.973 -5.758 1.00 68.25 198 LEU A CA 1
ATOM 1632 C C . LEU A 1 198 ? -1.678 22.034 -4.868 1.00 68.25 198 LEU A C 1
ATOM 1634 O O . LEU A 1 198 ? -2.004 21.049 -4.217 1.00 68.25 198 LEU A O 1
ATOM 1638 N N . GLY A 1 199 ? -2.405 23.151 -4.879 1.00 68.38 199 GLY A N 1
ATOM 1639 C CA . GLY A 1 199 ? -3.686 23.320 -4.202 1.00 68.38 199 GLY A CA 1
ATOM 1640 C C . GLY A 1 199 ? -4.704 22.279 -4.656 1.00 68.38 199 GLY A C 1
ATOM 1641 O O . GLY A 1 199 ? -5.312 21.623 -3.815 1.00 68.38 199 GLY A O 1
ATOM 1642 N N . PHE A 1 200 ? -4.827 22.025 -5.957 1.00 74.00 200 PHE A N 1
ATOM 1643 C CA . PHE A 1 200 ? -5.664 20.942 -6.474 1.00 74.00 200 PHE A CA 1
ATOM 1644 C C . PHE A 1 200 ? -5.223 19.566 -5.940 1.00 74.00 200 PHE A C 1
ATOM 1646 O O . PHE A 1 200 ? -6.012 18.884 -5.280 1.00 74.00 200 PHE A O 1
ATOM 1653 N N . PHE A 1 201 ? -3.950 19.188 -6.110 1.00 67.44 201 PHE A N 1
ATOM 1654 C CA . PHE A 1 201 ? -3.428 17.888 -5.652 1.00 67.44 201 PHE A CA 1
ATOM 1655 C C . PHE A 1 201 ? -3.488 17.709 -4.122 1.00 67.44 201 PHE A C 1
ATOM 1657 O O . PHE A 1 201 ? -3.687 16.605 -3.622 1.00 67.44 201 PHE A O 1
ATOM 1664 N N . VAL A 1 202 ? -3.310 18.777 -3.346 1.00 64.00 202 VAL A N 1
ATOM 1665 C CA . VAL A 1 202 ? -3.257 18.733 -1.875 1.00 64.00 202 VAL A CA 1
ATOM 1666 C C . VAL A 1 202 ? -4.628 18.884 -1.232 1.00 64.00 202 VAL A C 1
ATOM 1668 O O . VAL A 1 202 ? -4.779 18.450 -0.091 1.00 64.00 202 VAL A O 1
ATOM 1671 N N . THR A 1 203 ? -5.603 19.491 -1.910 1.00 65.81 203 THR A N 1
ATOM 1672 C CA . THR A 1 203 ? -6.940 19.751 -1.348 1.00 65.81 203 THR A CA 1
ATOM 1673 C C . THR A 1 203 ? -7.955 18.744 -1.872 1.00 65.81 203 THR A C 1
ATOM 1675 O O . THR A 1 203 ? -8.686 18.164 -1.078 1.00 65.81 203 THR A O 1
ATOM 1678 N N . LYS A 1 204 ? -7.955 18.460 -3.182 1.00 66.69 204 LYS A N 1
ATOM 1679 C CA . LYS A 1 204 ? -8.909 17.529 -3.808 1.00 66.69 204 LYS A CA 1
ATOM 1680 C C . LYS A 1 204 ? -8.479 16.064 -3.716 1.00 66.69 204 LYS A C 1
ATOM 1682 O O . LYS A 1 204 ? -9.338 15.205 -3.592 1.00 66.69 204 LYS A O 1
ATOM 1687 N N . LEU A 1 205 ? -7.173 15.772 -3.687 1.00 65.44 205 LEU A N 1
ATOM 1688 C CA . LEU A 1 205 ? -6.657 14.399 -3.510 1.00 65.44 205 LEU A CA 1
ATOM 1689 C C . LEU A 1 205 ? -6.193 14.102 -2.071 1.00 65.44 205 LEU A C 1
ATOM 1691 O O . LEU A 1 205 ? -5.576 13.068 -1.810 1.00 65.44 205 LEU A O 1
ATOM 1695 N N . ARG A 1 206 ? -6.455 15.001 -1.110 1.00 65.06 206 ARG A N 1
ATOM 1696 C CA . ARG A 1 206 ? -6.234 14.716 0.321 1.00 65.06 206 ARG A CA 1
ATOM 1697 C C . ARG A 1 206 ? -7.111 13.575 0.831 1.00 65.06 206 ARG A C 1
ATOM 1699 O O . ARG A 1 206 ? -6.553 1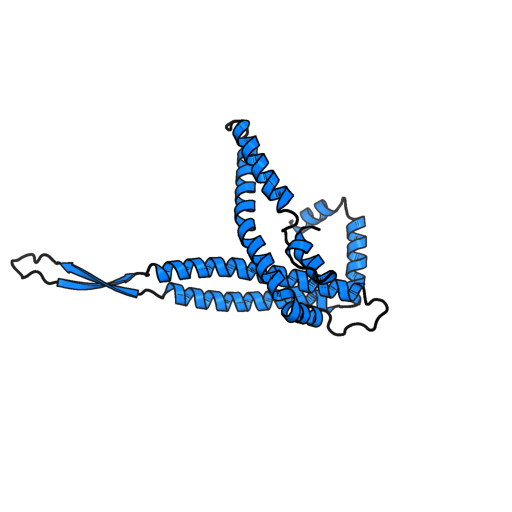2.723 1.519 1.00 65.06 206 ARG A O 1
ATOM 1706 N N . PRO A 1 207 ? -8.419 13.546 0.516 1.00 61.09 207 PRO A N 1
ATOM 1707 C CA . PRO A 1 207 ? -9.321 12.498 0.994 1.00 61.09 207 PRO A CA 1
ATOM 1708 C C . PRO A 1 207 ? -9.004 11.129 0.381 1.00 61.09 207 PRO A C 1
ATOM 1710 O O . PRO A 1 207 ? -9.058 10.115 1.061 1.00 61.09 207 PRO A O 1
ATOM 1713 N N . LEU A 1 208 ? -8.514 11.128 -0.866 1.00 62.50 208 LEU A N 1
ATOM 1714 C CA . LEU A 1 208 ? -7.986 9.961 -1.587 1.00 62.50 208 LEU A CA 1
ATOM 1715 C C . LEU A 1 208 ? -6.726 9.350 -0.949 1.00 62.50 208 LEU A C 1
ATOM 1717 O O . LEU A 1 208 ? -6.193 8.365 -1.446 1.00 62.50 208 LEU A O 1
ATOM 1721 N N . HIS A 1 209 ? -6.215 9.923 0.140 1.00 68.69 209 HIS A N 1
ATOM 1722 C CA . HIS A 1 209 ? -5.150 9.316 0.923 1.00 68.69 209 HIS A CA 1
ATOM 1723 C C . HIS A 1 209 ? -5.684 8.110 1.710 1.00 68.69 209 HIS A C 1
ATOM 1725 O O . HIS A 1 209 ? -6.884 7.941 1.882 1.00 68.69 209 HIS A O 1
ATOM 1731 N N . HIS A 1 210 ? -4.781 7.287 2.244 1.00 66.81 210 HIS A N 1
ATOM 1732 C CA . HIS A 1 210 ? -5.056 6.000 2.893 1.00 66.81 210 HIS A CA 1
ATOM 1733 C C . HIS A 1 210 ? -6.175 5.939 3.965 1.00 66.81 210 HIS A C 1
ATOM 1735 O O . HIS A 1 210 ? -6.494 4.850 4.436 1.00 66.81 210 HIS A O 1
ATOM 1741 N N . ASN A 1 211 ? -6.743 7.070 4.379 1.00 77.62 211 ASN A N 1
ATOM 1742 C CA . ASN A 1 211 ? -7.871 7.158 5.301 1.00 77.62 211 ASN A CA 1
ATOM 1743 C C . ASN A 1 211 ? -9.189 6.679 4.664 1.00 77.62 211 ASN A C 1
ATOM 1745 O O . ASN A 1 211 ? -10.060 6.213 5.394 1.00 77.62 211 ASN A O 1
ATOM 1749 N N . ALA A 1 212 ? -9.309 6.709 3.329 1.00 83.50 212 ALA A N 1
ATOM 1750 C CA . ALA A 1 212 ? -10.502 6.255 2.606 1.00 83.50 212 ALA A CA 1
ATOM 1751 C C . ALA A 1 212 ? -10.807 4.754 2.792 1.00 83.50 212 ALA A C 1
ATOM 1753 O O . ALA A 1 212 ? -11.943 4.331 2.623 1.00 83.50 212 ALA A O 1
ATOM 1754 N N . PHE A 1 213 ? -9.835 3.927 3.194 1.00 87.25 213 PHE A N 1
ATOM 1755 C CA . PHE A 1 213 ? -10.071 2.494 3.423 1.00 87.25 213 PHE A CA 1
ATOM 1756 C C . PHE A 1 213 ? -10.790 2.194 4.747 1.00 87.25 213 PHE A C 1
ATOM 1758 O O . PHE A 1 213 ? -11.382 1.126 4.897 1.00 87.25 213 PHE A O 1
ATOM 1765 N N . THR A 1 214 ? -10.780 3.131 5.701 1.00 86.25 214 THR A N 1
ATOM 1766 C CA . THR A 1 214 ? -11.468 2.962 6.987 1.00 86.25 214 THR A CA 1
ATOM 1767 C C . THR A 1 214 ? -12.993 2.980 6.813 1.00 86.25 214 THR A C 1
ATOM 1769 O O . THR A 1 214 ? -13.622 2.001 7.217 1.00 86.25 214 THR A O 1
ATOM 1772 N N . PRO A 1 215 ? -13.619 3.984 6.158 1.00 86.25 215 PRO A N 1
ATOM 1773 C CA . PRO A 1 215 ? -15.060 3.963 5.886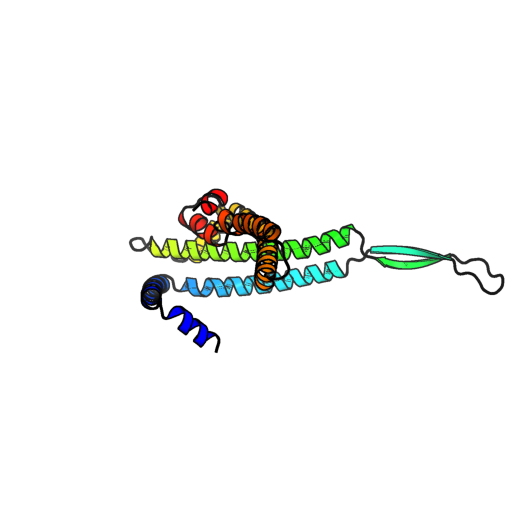 1.00 86.25 215 PRO A CA 1
ATOM 1774 C C . PRO A 1 215 ? -15.520 2.746 5.077 1.00 86.25 215 PRO A C 1
ATOM 1776 O O . PRO A 1 215 ? -16.600 2.233 5.344 1.00 86.25 215 PRO A O 1
ATOM 1779 N N . ILE A 1 216 ? -14.699 2.234 4.151 1.00 87.94 216 ILE A N 1
ATOM 1780 C CA . ILE A 1 216 ? -15.008 1.000 3.403 1.00 87.94 216 ILE A CA 1
ATOM 1781 C C . ILE A 1 216 ? -15.184 -0.180 4.367 1.00 87.94 216 ILE A C 1
ATOM 1783 O O . ILE A 1 216 ? -16.128 -0.948 4.231 1.00 87.94 216 ILE A O 1
ATOM 1787 N N . SER A 1 217 ? -14.314 -0.298 5.377 1.00 86.44 217 SER A N 1
ATOM 1788 C CA . SER A 1 217 ? -14.407 -1.373 6.377 1.00 86.44 217 SER A CA 1
ATOM 1789 C C . SER A 1 217 ? -15.573 -1.225 7.357 1.00 86.44 217 SER A C 1
ATOM 1791 O O . SER A 1 217 ? -16.104 -2.232 7.811 1.00 86.44 217 SER A O 1
ATOM 1793 N N . VAL A 1 218 ? -15.942 0.012 7.713 1.00 85.94 218 VAL A N 1
ATOM 1794 C CA . VAL A 1 218 ? -16.920 0.287 8.782 1.00 85.94 218 VAL A CA 1
ATOM 1795 C C . VAL A 1 218 ? -18.333 0.440 8.232 1.00 85.94 218 VAL A C 1
ATOM 1797 O O . VAL A 1 218 ? -19.273 -0.100 8.802 1.00 85.94 218 VAL A O 1
ATOM 1800 N N . ALA A 1 219 ? -18.484 1.182 7.138 1.00 86.00 219 ALA A N 1
ATOM 1801 C CA . ALA A 1 219 ? -19.773 1.494 6.527 1.00 86.00 219 ALA A CA 1
ATOM 1802 C C . ALA A 1 219 ? -20.078 0.627 5.295 1.00 86.00 219 ALA A C 1
ATOM 1804 O O . ALA A 1 219 ? -21.175 0.713 4.756 1.00 86.00 219 ALA A O 1
ATOM 1805 N N . GLY A 1 220 ? -19.124 -0.185 4.822 1.00 84.19 220 GLY A N 1
ATOM 1806 C CA . GLY A 1 220 ? -19.332 -1.066 3.671 1.00 84.19 220 GLY A CA 1
ATOM 1807 C C . GLY A 1 220 ? -19.494 -0.334 2.334 1.00 84.19 220 GLY A C 1
ATOM 1808 O O . GLY A 1 220 ? -20.021 -0.907 1.387 1.00 84.19 220 GLY A O 1
ATOM 1809 N N . VAL A 1 221 ? -19.069 0.928 2.250 1.00 86.50 221 VAL A N 1
ATOM 1810 C CA . VAL A 1 221 ? -19.243 1.777 1.061 1.00 86.50 221 VAL A CA 1
ATOM 1811 C C . VAL A 1 221 ? -18.148 1.557 0.013 1.00 86.50 221 VAL A C 1
ATOM 1813 O O . VAL A 1 221 ? -17.053 1.075 0.311 1.00 86.50 221 VAL A O 1
ATOM 1816 N N . GLU A 1 222 ? -18.428 1.949 -1.227 1.00 87.38 222 GLU A N 1
ATOM 1817 C CA . GLU A 1 222 ? -17.465 1.930 -2.331 1.00 87.38 222 GLU A CA 1
ATOM 1818 C C . GLU A 1 222 ? -16.328 2.949 -2.138 1.00 87.38 222 GLU A C 1
ATOM 1820 O O . GLU A 1 222 ? -16.469 3.935 -1.412 1.00 87.38 222 GLU A O 1
ATOM 1825 N N . PHE A 1 223 ? -15.198 2.750 -2.830 1.00 84.38 223 PHE A N 1
ATOM 1826 C CA . PHE A 1 223 ? -14.012 3.606 -2.679 1.00 84.38 223 PHE A CA 1
ATOM 1827 C C . PHE A 1 223 ? -14.279 5.082 -3.006 1.00 84.38 223 PHE A C 1
ATOM 1829 O O . PHE A 1 223 ? -13.837 5.956 -2.264 1.00 84.38 223 PHE A O 1
ATOM 1836 N N . CYS A 1 224 ? -15.013 5.375 -4.083 1.00 82.38 224 CYS A N 1
ATOM 1837 C CA . CYS A 1 224 ? -15.301 6.753 -4.486 1.00 82.38 224 CYS A CA 1
ATOM 1838 C C . CYS A 1 224 ? -16.144 7.490 -3.439 1.00 82.38 224 CYS A C 1
ATOM 1840 O O . CYS A 1 224 ? -15.842 8.636 -3.117 1.00 82.38 224 CYS A O 1
ATOM 1842 N N . THR A 1 225 ? -17.143 6.819 -2.865 1.00 83.06 225 THR A N 1
ATOM 1843 C CA . THR A 1 225 ? -17.972 7.355 -1.777 1.00 83.06 225 THR A CA 1
ATOM 1844 C C . THR A 1 225 ? -17.163 7.506 -0.492 1.00 83.06 225 THR A C 1
ATOM 1846 O O . THR A 1 225 ? -17.242 8.531 0.178 1.00 83.06 225 THR A O 1
ATOM 1849 N N . ALA A 1 226 ? -16.320 6.523 -0.163 1.00 83.00 226 ALA A N 1
ATOM 1850 C CA . ALA A 1 226 ? -15.443 6.586 1.002 1.00 83.00 226 ALA A CA 1
ATOM 1851 C C . ALA A 1 226 ? -14.427 7.732 0.923 1.00 83.00 226 ALA A C 1
ATOM 1853 O O . ALA A 1 226 ? -14.114 8.342 1.938 1.00 83.00 226 ALA A O 1
ATOM 1854 N N . ALA A 1 227 ? -13.924 8.029 -0.277 1.00 79.44 227 ALA A N 1
ATOM 1855 C CA . ALA A 1 227 ? -12.969 9.100 -0.528 1.00 79.44 227 ALA A CA 1
ATOM 1856 C C . ALA A 1 227 ? -13.606 10.501 -0.558 1.00 79.44 227 ALA A C 1
ATOM 1858 O O . ALA A 1 227 ? -12.882 11.475 -0.726 1.00 79.44 227 ALA A O 1
ATOM 1859 N N . GLN A 1 228 ? -14.927 10.640 -0.432 1.00 76.81 228 GLN A N 1
ATOM 1860 C CA . GLN A 1 228 ? -15.585 11.948 -0.302 1.00 76.81 228 GLN A CA 1
ATOM 1861 C C . GLN A 1 228 ? -15.728 12.400 1.160 1.00 76.81 228 GLN A C 1
ATOM 1863 O O . GLN A 1 228 ? -15.919 13.594 1.397 1.00 76.81 228 GLN A O 1
ATOM 1868 N N . ASN A 1 229 ? -15.605 11.463 2.106 1.00 59.94 229 ASN A N 1
ATOM 1869 C CA . ASN A 1 229 ? -15.762 11.661 3.550 1.00 59.94 229 ASN A CA 1
ATOM 1870 C C . ASN A 1 229 ? -14.419 11.905 4.254 1.00 59.94 229 ASN A C 1
ATOM 1872 O O . ASN A 1 229 ? -14.415 12.647 5.261 1.00 59.94 229 ASN A O 1
#

pLDDT: mean 81.29, std 10.68, range [57.62, 96.75]